Protein AF-A0A352NNW9-F1 (afdb_monomer)

Structure (mmCIF, N/CA/C/O backbone):
data_AF-A0A352NNW9-F1
#
_entry.id   AF-A0A352NNW9-F1
#
loop_
_atom_site.group_PDB
_atom_site.id
_atom_site.type_symbol
_atom_site.label_atom_id
_atom_site.label_alt_id
_atom_site.label_comp_id
_atom_site.label_asym_id
_atom_site.label_entity_id
_atom_site.label_seq_id
_atom_site.pdbx_PDB_ins_code
_atom_site.Cartn_x
_atom_site.Cartn_y
_atom_site.Cartn_z
_atom_site.occupancy
_atom_site.B_iso_or_equiv
_atom_site.auth_seq_id
_atom_site.auth_comp_id
_atom_site.auth_asym_id
_atom_site.auth_atom_id
_atom_site.pdbx_PDB_model_num
ATOM 1 N N . MET A 1 1 ? 31.247 -12.778 -92.601 1.00 39.19 1 MET A N 1
ATOM 2 C CA . MET A 1 1 ? 31.767 -11.458 -93.015 1.00 39.19 1 MET A CA 1
ATOM 3 C C . MET A 1 1 ? 30.585 -10.529 -93.262 1.00 39.19 1 MET A C 1
ATOM 5 O O . MET A 1 1 ? 30.098 -10.459 -94.379 1.00 39.19 1 MET A O 1
ATOM 9 N N . HIS A 1 2 ? 30.053 -9.902 -92.211 1.00 38.38 2 HIS A N 1
ATOM 10 C CA . HIS A 1 2 ? 28.999 -8.892 -92.347 1.00 38.38 2 HIS A CA 1
ATOM 11 C C . HIS A 1 2 ? 29.667 -7.518 -92.316 1.00 38.38 2 HIS A C 1
ATOM 13 O O . HIS A 1 2 ? 30.192 -7.088 -91.294 1.00 38.38 2 HIS A O 1
ATOM 19 N N . SER A 1 3 ? 29.726 -6.904 -93.494 1.00 46.28 3 SER A N 1
ATOM 20 C CA . SER A 1 3 ? 30.243 -5.563 -93.733 1.00 46.28 3 SER A CA 1
ATOM 21 C C . SER A 1 3 ? 29.281 -4.548 -93.119 1.00 46.28 3 SER A C 1
ATOM 23 O O . SER A 1 3 ? 28.140 -4.440 -93.563 1.00 46.28 3 SER A O 1
ATOM 25 N N . GLN A 1 4 ? 29.720 -3.820 -92.089 1.00 40.78 4 GLN A N 1
ATOM 26 C CA . GLN A 1 4 ? 29.024 -2.606 -91.678 1.00 40.78 4 GLN A CA 1
ATOM 27 C C . GLN A 1 4 ? 29.446 -1.460 -92.600 1.00 40.78 4 GLN A C 1
ATOM 29 O O . GLN A 1 4 ? 30.629 -1.142 -92.747 1.00 40.78 4 GLN A O 1
ATOM 34 N N . ALA A 1 5 ? 28.443 -0.900 -93.269 1.00 41.34 5 ALA A N 1
ATOM 35 C CA . ALA A 1 5 ? 28.553 0.206 -94.198 1.00 41.34 5 ALA A CA 1
ATOM 36 C C . ALA A 1 5 ? 29.082 1.467 -93.496 1.00 41.34 5 ALA A C 1
ATOM 38 O O . ALA A 1 5 ? 28.617 1.843 -92.423 1.00 41.34 5 ALA A O 1
ATOM 39 N N . ARG A 1 6 ? 30.044 2.144 -94.132 1.00 45.94 6 ARG A N 1
ATOM 40 C CA . ARG A 1 6 ? 30.532 3.464 -93.717 1.00 45.94 6 ARG A CA 1
ATOM 41 C C . ARG A 1 6 ? 29.447 4.517 -93.964 1.00 45.94 6 ARG A C 1
ATOM 43 O O . ARG A 1 6 ? 29.351 5.058 -95.062 1.00 45.94 6 ARG A O 1
ATOM 50 N N . THR A 1 7 ? 28.655 4.836 -92.949 1.00 54.09 7 THR A N 1
ATOM 51 C CA . THR A 1 7 ? 27.759 6.003 -92.925 1.00 54.09 7 THR A CA 1
ATOM 52 C C . THR A 1 7 ? 28.500 7.217 -92.373 1.00 54.09 7 THR A C 1
ATOM 54 O O . THR A 1 7 ? 28.362 7.568 -91.208 1.00 54.09 7 THR A O 1
ATOM 57 N N . GLY A 1 8 ? 29.330 7.850 -93.201 1.00 54.44 8 GLY A N 1
ATOM 58 C CA . GLY A 1 8 ? 29.992 9.103 -92.840 1.00 54.44 8 GLY A CA 1
ATOM 59 C C . GLY A 1 8 ? 30.208 9.988 -94.060 1.00 54.44 8 GLY A C 1
ATOM 60 O O . GLY A 1 8 ? 30.737 9.524 -95.072 1.00 54.44 8 GLY A O 1
ATOM 61 N N . ARG A 1 9 ? 29.808 11.265 -93.986 1.00 59.44 9 ARG A N 1
ATOM 62 C CA . ARG A 1 9 ? 30.177 12.265 -95.001 1.00 59.44 9 ARG A CA 1
ATOM 63 C C . ARG A 1 9 ? 31.647 12.632 -94.804 1.00 59.44 9 ARG A C 1
ATOM 65 O O . ARG A 1 9 ? 32.011 13.202 -93.780 1.00 59.44 9 ARG A O 1
ATOM 72 N N . ALA A 1 10 ? 32.483 12.299 -95.784 1.00 52.91 10 ALA A N 1
ATOM 73 C CA . ALA A 1 10 ? 33.904 12.620 -95.764 1.00 52.91 10 ALA A CA 1
ATOM 74 C C . ALA A 1 10 ? 34.180 13.988 -96.412 1.00 52.91 10 ALA A C 1
ATOM 76 O O . ALA A 1 10 ? 33.690 14.290 -97.503 1.00 52.91 10 ALA A O 1
ATOM 77 N N . ASN A 1 11 ? 34.998 14.807 -95.752 1.00 57.03 11 ASN A N 1
ATOM 78 C CA . ASN A 1 11 ? 35.606 16.010 -96.334 1.00 57.03 11 ASN A CA 1
ATOM 79 C C . ASN A 1 11 ? 36.656 15.603 -97.397 1.00 57.03 11 ASN A C 1
ATOM 81 O O . ASN A 1 11 ? 37.204 14.506 -97.345 1.00 57.03 11 ASN A O 1
ATOM 85 N N . LYS A 1 12 ? 37.000 16.505 -98.328 1.00 55.78 12 LYS A N 1
ATOM 86 C CA . LYS A 1 12 ? 38.133 16.406 -99.275 1.00 55.78 12 LYS A CA 1
ATOM 87 C C . LYS A 1 12 ? 39.494 16.029 -98.642 1.00 55.78 12 LYS A C 1
ATOM 89 O O . LYS A 1 12 ? 40.411 15.700 -99.384 1.00 55.78 12 LYS A O 1
ATOM 94 N N . ARG A 1 13 ? 39.635 16.056 -97.307 1.00 59.00 13 ARG A N 1
ATOM 95 C CA . ARG A 1 13 ? 40.798 15.550 -96.541 1.00 59.00 13 ARG A CA 1
ATOM 96 C C . ARG A 1 13 ? 40.636 14.135 -95.951 1.00 59.00 13 ARG A C 1
ATOM 98 O O . ARG A 1 13 ? 41.536 13.666 -95.270 1.00 59.00 13 ARG A O 1
ATOM 105 N N . GLY A 1 14 ? 39.518 13.450 -96.198 1.00 60.03 14 GLY A N 1
ATOM 106 C CA . GLY A 1 14 ? 39.251 12.094 -95.697 1.00 60.03 14 GLY A CA 1
ATOM 107 C C . GLY A 1 14 ? 38.758 12.013 -94.246 1.00 60.03 14 GLY A C 1
ATOM 108 O O . GLY A 1 14 ? 38.571 10.916 -93.730 1.00 60.03 14 GLY A O 1
ATOM 109 N N . GLU A 1 15 ? 38.520 13.150 -93.592 1.00 62.25 15 GLU A N 1
ATOM 110 C CA . GLU A 1 15 ? 37.994 13.220 -92.225 1.00 62.25 15 GLU A CA 1
ATOM 111 C C . GLU A 1 15 ? 36.495 12.883 -92.203 1.00 62.25 15 GLU A C 1
ATOM 113 O O . GLU A 1 15 ? 35.708 13.466 -92.958 1.00 62.25 15 GLU A O 1
ATOM 118 N N . ILE A 1 16 ? 36.114 11.929 -91.347 1.00 69.06 16 ILE A N 1
ATOM 119 C CA . ILE A 1 16 ? 34.725 11.527 -91.105 1.00 69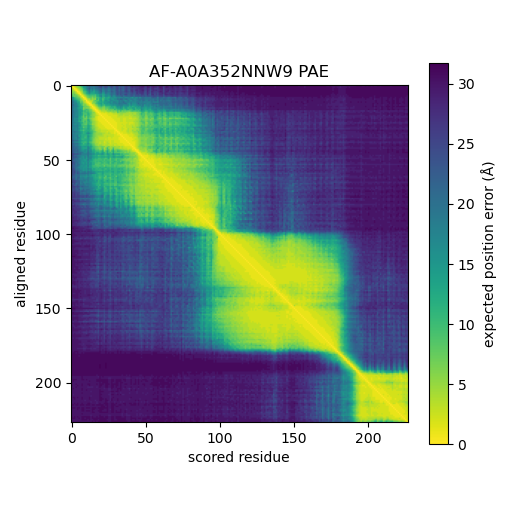.06 16 ILE A CA 1
ATOM 120 C C . ILE A 1 16 ? 34.150 12.444 -90.025 1.00 69.06 16 ILE A C 1
ATOM 122 O O . ILE A 1 16 ? 34.636 12.444 -88.896 1.00 69.06 16 ILE A O 1
ATOM 126 N N . PHE A 1 17 ? 33.098 13.190 -90.359 1.00 69.00 17 PHE A N 1
ATOM 127 C CA . PHE A 1 17 ? 32.354 14.003 -89.398 1.00 69.00 17 PHE A CA 1
ATOM 128 C C . PHE A 1 17 ? 30.993 13.354 -89.132 1.00 69.00 17 PHE A C 1
ATOM 130 O O . PHE A 1 17 ? 30.245 13.093 -90.073 1.00 69.00 17 PHE A O 1
ATOM 137 N N . MET A 1 18 ? 30.683 13.102 -87.859 1.00 79.31 18 MET A N 1
ATOM 138 C CA . MET A 1 18 ? 29.328 12.789 -87.393 1.00 79.31 18 MET A CA 1
ATOM 139 C C . MET A 1 18 ? 28.772 13.992 -86.641 1.00 79.31 18 MET A C 1
ATOM 141 O O . MET A 1 18 ? 29.482 14.643 -85.871 1.00 79.31 18 MET A O 1
ATOM 145 N N . THR A 1 19 ? 27.497 14.286 -86.860 1.00 89.56 19 THR A N 1
ATOM 146 C CA . THR A 1 19 ? 26.763 15.273 -86.067 1.00 89.56 19 THR A CA 1
ATOM 147 C C . THR A 1 19 ? 26.432 14.713 -84.680 1.00 89.56 19 THR A C 1
ATOM 149 O O . THR A 1 19 ? 26.394 13.500 -84.473 1.00 89.56 19 THR A O 1
ATOM 152 N N . LEU A 1 20 ? 26.157 15.596 -83.713 1.00 84.62 20 LEU A N 1
ATOM 153 C CA . LEU A 1 20 ? 25.712 15.188 -82.372 1.00 84.62 20 LEU A CA 1
ATOM 154 C C . LEU A 1 20 ? 24.443 14.321 -82.436 1.00 84.62 20 LEU A C 1
ATOM 156 O O . LEU A 1 20 ? 24.281 13.403 -81.639 1.00 84.62 20 LEU A O 1
ATOM 160 N N . GLU A 1 21 ? 23.555 14.611 -83.386 1.00 88.56 21 GLU A N 1
ATOM 161 C CA . GLU A 1 21 ? 22.301 13.879 -83.556 1.00 88.56 21 GLU A CA 1
ATOM 162 C C . GLU A 1 21 ? 22.536 12.463 -84.096 1.00 88.56 21 GLU A C 1
ATOM 164 O O . GLU A 1 21 ? 21.991 11.499 -83.565 1.00 88.56 21 GLU A O 1
ATOM 169 N N . GLU A 1 22 ? 23.433 12.309 -85.073 1.00 86.81 22 GLU A N 1
ATOM 170 C CA . GLU A 1 22 ? 23.852 10.992 -85.572 1.00 86.81 22 GLU A CA 1
ATOM 171 C C . GLU A 1 22 ? 24.577 10.179 -84.487 1.00 86.81 22 GLU A C 1
ATOM 173 O O . GLU A 1 22 ? 24.373 8.969 -84.376 1.00 86.81 22 GLU A O 1
ATOM 178 N N . LEU A 1 23 ? 25.372 10.836 -83.633 1.00 86.06 23 LEU A N 1
ATOM 179 C CA . LEU A 1 23 ? 26.027 10.189 -82.495 1.00 86.06 23 LEU A CA 1
ATOM 180 C C . LEU A 1 23 ? 25.010 9.679 -81.461 1.00 86.06 23 LEU A C 1
ATOM 182 O O . LEU A 1 23 ? 25.151 8.558 -80.970 1.00 86.06 23 LEU A O 1
ATOM 186 N N . LYS A 1 24 ? 23.971 10.465 -81.147 1.00 88.25 24 LYS A N 1
ATOM 187 C CA . LYS A 1 24 ? 22.883 10.032 -80.253 1.00 88.25 24 LYS A CA 1
ATOM 188 C C . LYS A 1 24 ? 22.147 8.820 -80.817 1.00 88.25 24 LYS A C 1
ATOM 190 O O . LYS A 1 24 ? 21.994 7.829 -80.109 1.00 88.25 24 LYS A O 1
ATOM 195 N N . GLN A 1 25 ? 21.772 8.866 -82.096 1.00 90.31 25 GLN A N 1
ATOM 196 C CA . GLN A 1 25 ? 21.093 7.753 -82.767 1.00 90.31 25 GLN A CA 1
ATOM 197 C C . GLN A 1 25 ? 21.949 6.482 -82.772 1.00 90.31 25 GLN A C 1
ATOM 199 O O . GLN A 1 25 ? 21.433 5.391 -82.536 1.00 90.31 25 GLN A O 1
ATOM 204 N N . PHE A 1 26 ? 23.264 6.608 -82.978 1.00 89.38 26 PHE A N 1
ATOM 205 C CA . PHE A 1 26 ? 24.183 5.476 -82.888 1.00 89.38 26 PHE A CA 1
ATOM 206 C C . PHE A 1 26 ? 24.208 4.864 -81.480 1.00 89.38 26 PHE A C 1
ATOM 208 O O . PHE A 1 26 ? 24.143 3.641 -81.352 1.00 89.38 26 PHE A O 1
ATOM 215 N N . ILE A 1 27 ? 24.273 5.687 -80.428 1.00 88.25 27 ILE A N 1
ATOM 216 C CA . ILE A 1 27 ? 24.275 5.208 -79.037 1.00 88.25 27 ILE A CA 1
ATOM 217 C C . ILE A 1 27 ? 22.946 4.522 -78.694 1.00 88.25 27 ILE A C 1
ATOM 219 O O . ILE A 1 27 ? 22.957 3.440 -78.111 1.00 88.25 27 ILE A O 1
ATOM 223 N N . GLU A 1 28 ? 21.807 5.094 -79.090 1.00 88.50 28 GLU A N 1
ATOM 224 C CA . GLU A 1 28 ? 20.486 4.502 -78.844 1.00 88.50 28 GLU A CA 1
ATOM 225 C C . GLU A 1 28 ? 20.287 3.178 -79.594 1.00 88.50 28 GLU A C 1
ATOM 227 O O . GLU A 1 28 ? 19.798 2.206 -79.010 1.00 88.50 28 GLU A O 1
ATOM 232 N N . ALA A 1 29 ? 20.717 3.105 -80.858 1.00 91.00 29 ALA A N 1
ATOM 233 C CA . ALA A 1 29 ? 20.649 1.889 -81.668 1.00 91.00 29 ALA A CA 1
ATOM 234 C C . ALA A 1 29 ? 21.575 0.773 -81.153 1.00 91.00 29 ALA A C 1
ATOM 236 O O . ALA A 1 29 ? 21.307 -0.405 -81.382 1.00 91.00 29 ALA A O 1
ATOM 237 N N . ASN A 1 30 ? 22.647 1.131 -80.437 1.00 89.81 30 ASN A N 1
ATOM 238 C CA . ASN A 1 30 ? 23.639 0.201 -79.892 1.00 89.81 30 ASN A CA 1
ATOM 239 C C . ASN A 1 30 ? 23.616 0.128 -78.356 1.00 89.81 30 ASN A C 1
ATOM 241 O O . ASN A 1 30 ? 24.600 -0.294 -77.747 1.00 89.81 30 ASN A O 1
ATOM 245 N N . LYS A 1 31 ? 22.500 0.498 -77.716 1.00 84.69 31 LYS A N 1
ATOM 246 C CA . LYS A 1 31 ? 22.359 0.529 -76.249 1.00 84.69 31 LYS A CA 1
ATOM 247 C C . LYS A 1 31 ? 22.673 -0.804 -75.557 1.00 84.69 31 LYS A C 1
ATOM 249 O O . LYS A 1 31 ? 23.109 -0.808 -74.409 1.00 84.69 31 LYS A O 1
ATOM 254 N N . ASP A 1 32 ? 22.494 -1.919 -76.263 1.00 87.06 32 ASP A N 1
ATOM 255 C CA . ASP A 1 32 ? 22.728 -3.278 -75.761 1.00 87.06 32 ASP A CA 1
ATOM 256 C C . ASP A 1 32 ? 24.105 -3.847 -76.175 1.00 87.06 32 ASP A C 1
ATOM 258 O O . ASP A 1 32 ? 24.465 -4.960 -75.790 1.00 87.06 32 ASP A O 1
ATOM 262 N N . ASN A 1 33 ? 24.905 -3.096 -76.945 1.00 91.62 33 ASN A N 1
ATOM 263 C CA . ASN A 1 33 ? 26.247 -3.509 -77.358 1.00 91.62 33 ASN A CA 1
ATOM 264 C C . ASN A 1 33 ? 27.236 -3.364 -76.187 1.00 91.62 33 ASN A C 1
ATOM 266 O O . ASN A 1 33 ? 27.442 -2.274 -75.651 1.00 91.62 33 ASN A O 1
ATOM 270 N N . GLN A 1 34 ? 27.887 -4.469 -75.816 1.00 84.06 34 GLN A N 1
ATOM 271 C CA . GLN A 1 34 ? 28.806 -4.532 -74.677 1.00 84.06 34 GLN A CA 1
ATOM 272 C C . GLN A 1 34 ? 30.024 -3.604 -74.808 1.00 84.06 34 GLN A C 1
ATOM 274 O O . GLN A 1 34 ? 30.461 -3.044 -73.801 1.00 84.06 34 GLN A O 1
ATOM 279 N N . GLU A 1 35 ? 30.563 -3.405 -76.013 1.00 84.62 35 GLU A N 1
ATOM 280 C CA . GLU A 1 35 ? 31.709 -2.511 -76.240 1.00 84.62 35 GLU A CA 1
ATOM 281 C C . GLU A 1 35 ? 31.312 -1.048 -76.026 1.00 84.62 35 GLU A C 1
ATOM 283 O O . GLU A 1 35 ? 32.001 -0.306 -75.324 1.00 84.62 35 GLU A O 1
ATOM 288 N N . VAL A 1 36 ? 30.144 -0.658 -76.547 1.00 84.62 36 VAL A N 1
ATOM 289 C CA . VAL A 1 36 ? 29.577 0.686 -76.369 1.00 84.62 36 VAL A CA 1
ATOM 290 C C . VAL A 1 36 ? 29.263 0.942 -74.895 1.00 84.62 36 VAL A C 1
ATOM 292 O O . VAL A 1 36 ? 29.656 1.974 -74.353 1.00 84.62 36 VAL A O 1
ATOM 295 N N . GLN A 1 37 ? 28.637 -0.014 -74.203 1.00 81.81 37 GLN A N 1
ATOM 296 C CA . GLN A 1 37 ? 28.375 0.095 -72.765 1.00 81.81 37 GLN A CA 1
ATOM 297 C C . GLN A 1 37 ? 29.663 0.211 -71.940 1.00 81.81 37 GLN A C 1
ATOM 299 O O . GLN A 1 37 ? 29.714 0.992 -70.991 1.00 81.81 37 GLN A O 1
ATOM 304 N N . THR A 1 38 ? 30.697 -0.562 -72.277 1.00 83.56 38 THR A N 1
ATOM 305 C CA . THR A 1 38 ? 31.989 -0.539 -71.571 1.00 83.56 38 THR A CA 1
ATOM 306 C C . THR A 1 38 ? 32.691 0.800 -71.771 1.00 83.56 38 THR A C 1
ATOM 308 O O . THR A 1 38 ? 33.164 1.389 -70.800 1.00 83.56 38 THR A O 1
ATOM 311 N N . TYR A 1 39 ? 32.690 1.327 -72.997 1.00 83.38 39 TYR A N 1
ATOM 312 C CA . TYR A 1 39 ? 33.246 2.643 -73.295 1.00 83.38 39 TYR A CA 1
ATOM 313 C C . TYR A 1 39 ? 32.503 3.763 -72.551 1.00 83.38 39 TYR A C 1
ATOM 315 O O . TYR A 1 39 ? 33.137 4.582 -71.889 1.00 83.38 39 TYR A O 1
ATOM 323 N N . LEU A 1 40 ? 31.164 3.761 -72.565 1.00 81.00 40 LEU A N 1
ATOM 324 C CA . LEU A 1 40 ? 30.353 4.764 -71.859 1.00 81.00 40 LEU A CA 1
ATOM 325 C C . LEU A 1 40 ? 30.549 4.714 -70.337 1.00 81.00 40 LEU A C 1
ATOM 327 O O . LEU A 1 40 ? 30.655 5.761 -69.700 1.00 81.00 40 LEU A O 1
ATOM 331 N N . LYS A 1 41 ? 30.669 3.515 -69.754 1.00 77.62 41 LYS A N 1
ATOM 332 C CA . LYS A 1 41 ? 31.041 3.339 -68.339 1.00 77.62 41 LYS A CA 1
ATOM 333 C C . LYS A 1 41 ? 32.450 3.861 -68.042 1.00 77.62 41 LYS A C 1
ATOM 335 O O . LYS A 1 41 ? 32.685 4.367 -66.952 1.00 77.62 41 LYS A O 1
ATOM 340 N N . GLY A 1 42 ? 33.377 3.756 -68.996 1.00 76.25 42 GLY A N 1
ATOM 341 C CA . GLY A 1 42 ? 34.722 4.326 -68.890 1.00 76.25 42 GLY A CA 1
ATOM 342 C C . GLY A 1 42 ? 34.747 5.859 -68.941 1.00 76.25 42 GLY A C 1
ATOM 343 O O . GLY A 1 42 ? 35.599 6.465 -68.298 1.00 76.25 42 GLY A O 1
ATOM 344 N N . LEU A 1 43 ? 33.806 6.486 -69.658 1.00 77.81 43 LEU A N 1
ATOM 345 C CA . LEU A 1 43 ? 33.655 7.948 -69.719 1.00 77.81 43 LEU A CA 1
ATOM 346 C C . LEU A 1 43 ? 33.023 8.540 -68.449 1.00 77.81 43 LEU A C 1
ATOM 348 O O . LEU A 1 43 ? 33.344 9.667 -68.077 1.00 77.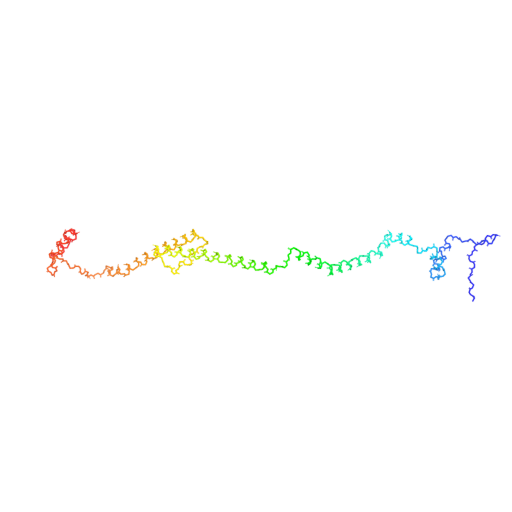81 43 LEU A O 1
ATOM 352 N N . TYR A 1 44 ? 32.156 7.776 -67.782 1.00 69.44 44 TYR A N 1
ATOM 353 C CA . TYR A 1 44 ? 31.538 8.125 -66.500 1.00 69.44 44 TYR A CA 1
ATOM 354 C C . TYR A 1 44 ? 31.886 7.069 -65.444 1.00 69.44 44 TYR A C 1
ATOM 356 O O . TYR A 1 44 ? 31.027 6.260 -65.075 1.00 69.44 44 TYR A O 1
ATOM 364 N N . PRO A 1 45 ? 33.146 7.031 -64.970 1.00 69.81 45 PRO A N 1
ATOM 365 C CA . PRO A 1 45 ? 33.545 6.070 -63.955 1.00 69.81 45 PRO A CA 1
ATOM 366 C C . PRO A 1 45 ? 32.684 6.245 -62.699 1.00 69.81 45 PRO A C 1
ATOM 368 O O . PRO A 1 45 ? 32.381 7.370 -62.298 1.00 69.81 45 PRO A O 1
ATOM 371 N N . LEU A 1 46 ? 32.305 5.134 -62.055 1.00 72.81 46 LEU A N 1
ATOM 372 C CA . LEU A 1 46 ? 31.706 5.166 -60.717 1.00 72.81 46 LEU A CA 1
ATOM 373 C C . LEU A 1 46 ? 32.777 5.612 -59.718 1.00 72.81 46 LEU A C 1
ATOM 375 O O . LEU A 1 46 ? 33.416 4.794 -59.057 1.00 72.81 46 LEU A O 1
ATOM 379 N N . THR A 1 47 ? 33.002 6.918 -59.642 1.00 82.69 47 THR A N 1
ATOM 380 C CA . THR A 1 47 ? 33.858 7.509 -58.623 1.00 82.69 47 THR A CA 1
ATOM 381 C C . THR A 1 47 ? 33.051 7.741 -57.348 1.00 82.69 47 THR A C 1
ATOM 383 O O . THR A 1 47 ? 31.834 7.960 -57.414 1.00 82.69 47 THR A O 1
ATOM 386 N N . PRO A 1 48 ? 33.698 7.717 -56.172 1.00 79.75 48 PRO A N 1
ATOM 387 C CA . PRO A 1 48 ? 33.055 8.090 -54.917 1.00 79.75 48 PRO A CA 1
ATOM 388 C C . PRO A 1 48 ? 32.343 9.447 -54.998 1.00 79.75 48 PRO A C 1
ATOM 390 O O . PRO A 1 48 ? 31.237 9.589 -54.480 1.00 79.75 48 PRO A O 1
ATOM 393 N N . GLU A 1 49 ? 32.921 10.421 -55.704 1.00 82.00 49 GLU A N 1
ATOM 394 C CA . GLU A 1 49 ? 32.364 11.765 -55.876 1.00 82.00 49 GLU A CA 1
ATOM 395 C C . GLU A 1 49 ? 31.084 11.744 -56.719 1.00 82.00 49 GLU A C 1
ATOM 397 O O . GLU A 1 49 ? 30.085 12.348 -56.331 1.00 82.00 49 GLU A O 1
ATOM 402 N N . GLY A 1 50 ? 31.078 11.010 -57.838 1.00 81.94 50 GLY A N 1
ATOM 403 C CA . GLY A 1 50 ? 29.909 10.889 -58.712 1.00 81.94 50 GLY A CA 1
ATOM 404 C C . GLY A 1 50 ? 28.758 10.131 -58.050 1.00 81.94 50 GLY A C 1
ATOM 405 O O . GLY A 1 50 ? 27.602 10.546 -58.137 1.00 81.94 50 GLY A O 1
ATOM 406 N N . VAL A 1 51 ? 29.073 9.059 -57.318 1.00 84.06 51 VAL A N 1
ATOM 407 C CA . VAL A 1 51 ? 28.084 8.306 -56.533 1.00 84.06 51 VAL A CA 1
ATOM 408 C C . VAL A 1 51 ? 27.525 9.171 -55.404 1.00 84.06 51 VAL A C 1
ATOM 410 O O . VAL A 1 51 ? 26.314 9.202 -55.210 1.00 84.06 51 VAL A O 1
ATOM 413 N N . THR A 1 52 ? 28.369 9.924 -54.697 1.00 83.69 52 THR A N 1
ATOM 414 C CA . THR A 1 52 ? 27.928 10.832 -53.623 1.00 83.69 52 THR A CA 1
ATOM 415 C C . THR A 1 52 ? 27.033 11.949 -54.162 1.00 83.69 52 THR A C 1
ATOM 417 O O . THR A 1 52 ? 25.986 12.242 -53.578 1.00 83.69 52 THR A O 1
ATOM 420 N N . ALA A 1 53 ? 27.394 12.536 -55.306 1.00 85.69 53 ALA A N 1
ATOM 421 C CA . ALA A 1 53 ? 26.579 13.545 -55.974 1.00 85.69 53 ALA A CA 1
ATOM 422 C C . ALA A 1 53 ? 25.207 12.978 -56.376 1.00 85.69 53 ALA A C 1
ATOM 424 O O . ALA A 1 53 ? 24.186 13.601 -56.090 1.00 85.69 53 ALA A O 1
ATOM 425 N N . PHE A 1 54 ? 25.162 11.767 -56.947 1.00 86.56 54 PHE A N 1
ATOM 426 C CA . PHE A 1 54 ? 23.907 11.087 -57.277 1.00 86.56 54 PHE A CA 1
ATOM 427 C C . PHE A 1 54 ? 23.067 10.771 -56.034 1.00 86.56 54 PHE A C 1
ATOM 429 O O . PHE A 1 54 ? 21.879 11.078 -56.010 1.00 86.56 54 PHE A O 1
ATOM 436 N N . LEU A 1 55 ? 23.661 10.220 -54.973 1.00 88.00 55 LEU A N 1
ATOM 437 C CA . LEU A 1 55 ? 22.954 9.920 -53.722 1.00 88.00 55 LEU A CA 1
ATOM 438 C C . LEU A 1 55 ? 22.388 11.172 -53.032 1.00 88.00 55 LEU A C 1
ATOM 440 O O . LEU A 1 55 ? 21.468 11.055 -52.227 1.00 88.00 55 LEU A O 1
ATOM 444 N N . SER A 1 56 ? 22.892 12.361 -53.371 1.00 86.75 56 SER A N 1
ATOM 445 C CA . SER A 1 56 ? 22.377 13.642 -52.873 1.00 86.75 56 SER A CA 1
ATOM 446 C C . SER A 1 56 ? 21.168 14.172 -53.662 1.00 86.75 56 SER A C 1
ATOM 448 O O . SER A 1 56 ? 20.493 15.090 -53.190 1.00 86.75 56 SER A O 1
ATOM 450 N N . THR A 1 57 ? 20.868 13.599 -54.834 1.00 91.62 57 THR A N 1
ATOM 451 C CA . THR A 1 57 ? 19.664 13.915 -55.627 1.00 91.62 57 THR A CA 1
ATOM 452 C C . THR A 1 57 ? 18.406 13.280 -55.031 1.00 91.62 57 THR A C 1
ATOM 454 O O . THR A 1 57 ? 18.490 12.371 -54.203 1.00 91.62 57 THR A O 1
ATOM 457 N N . GLU A 1 58 ? 17.225 13.727 -55.457 1.00 90.12 58 GLU A N 1
ATOM 458 C CA . GLU A 1 58 ? 15.950 13.171 -54.983 1.00 90.12 58 GLU A CA 1
ATOM 459 C C . GLU A 1 58 ? 15.777 11.698 -55.382 1.00 90.12 58 GLU A C 1
ATOM 461 O O . GLU A 1 58 ? 15.330 10.879 -54.577 1.00 90.12 58 GLU A O 1
ATOM 466 N N . GLU A 1 59 ? 16.206 11.319 -56.585 1.00 88.00 59 GLU A N 1
ATOM 467 C CA . GLU A 1 59 ? 16.173 9.941 -57.075 1.00 88.00 59 GLU A CA 1
ATOM 468 C C . GLU A 1 59 ? 17.124 9.036 -56.278 1.00 88.00 59 GLU A C 1
ATOM 470 O O . GLU A 1 59 ? 16.757 7.917 -55.904 1.00 88.00 59 GLU A O 1
ATOM 475 N N . GLY A 1 60 ? 18.328 9.532 -55.974 1.00 89.31 60 GLY A N 1
ATOM 476 C CA . GLY A 1 60 ? 19.319 8.825 -55.164 1.00 89.31 60 GLY A CA 1
ATOM 477 C C . GLY A 1 60 ? 18.858 8.614 -53.722 1.00 89.31 60 GLY A C 1
ATOM 478 O O . GLY A 1 60 ? 18.923 7.492 -53.209 1.00 89.31 60 GLY A O 1
ATOM 479 N N . LYS A 1 61 ? 18.304 9.657 -53.090 1.00 90.19 61 LYS A N 1
ATOM 480 C CA . LYS A 1 61 ? 17.689 9.555 -51.759 1.00 90.19 61 LYS A CA 1
ATOM 481 C C . LYS A 1 61 ? 16.524 8.578 -51.763 1.00 90.19 61 LYS A C 1
ATOM 483 O O . LYS A 1 61 ? 16.483 7.700 -50.913 1.00 90.19 61 LYS A O 1
ATOM 488 N N . LYS A 1 62 ? 15.611 8.654 -52.736 1.00 93.38 62 LYS A N 1
ATOM 489 C CA . LYS A 1 62 ? 14.449 7.753 -52.824 1.00 93.38 62 LYS A CA 1
ATOM 490 C C . LYS A 1 62 ? 14.850 6.278 -52.913 1.00 93.38 62 LYS A C 1
ATOM 492 O O . LYS A 1 62 ? 14.142 5.422 -52.387 1.00 93.38 62 LYS A O 1
ATOM 497 N N . LEU A 1 63 ? 15.981 5.975 -53.552 1.00 90.88 63 LEU A N 1
ATOM 498 C CA . LEU A 1 63 ? 16.520 4.617 -53.624 1.00 90.88 63 LEU A CA 1
ATOM 499 C C . LEU A 1 63 ? 17.133 4.153 -52.294 1.00 90.88 63 LEU A C 1
ATOM 501 O O . LEU A 1 63 ? 16.984 2.989 -51.914 1.00 90.88 63 LEU A O 1
ATOM 505 N N . LEU A 1 64 ? 17.858 5.040 -51.609 1.00 90.19 64 LEU A N 1
ATOM 506 C CA . LEU A 1 64 ? 1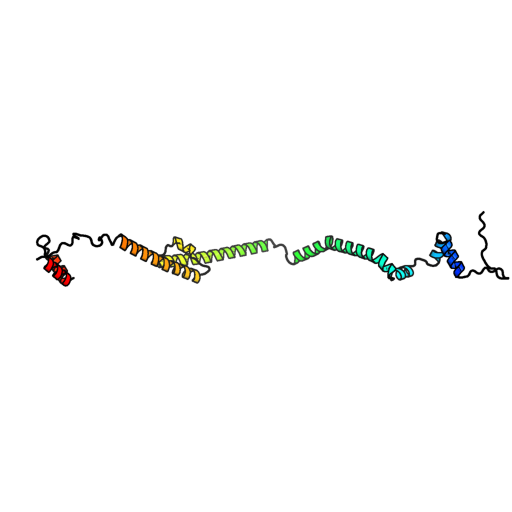8.637 4.689 -50.423 1.00 90.19 64 LEU A CA 1
ATOM 507 C C . LEU A 1 64 ? 17.825 4.774 -49.121 1.00 90.19 64 LEU A C 1
ATOM 509 O O . LEU A 1 64 ? 18.015 3.941 -48.234 1.00 90.19 64 LEU A O 1
ATOM 513 N N . GLN A 1 65 ? 16.900 5.729 -49.026 1.00 90.69 65 GLN A N 1
ATOM 514 C CA . GLN A 1 65 ? 16.125 6.036 -47.824 1.00 90.69 65 GLN A CA 1
ATOM 515 C C . GLN A 1 65 ? 15.405 4.806 -47.248 1.00 90.69 65 GLN A C 1
ATOM 517 O O . GLN A 1 65 ? 15.617 4.524 -46.072 1.00 90.69 65 GLN A O 1
ATOM 522 N N . PRO A 1 66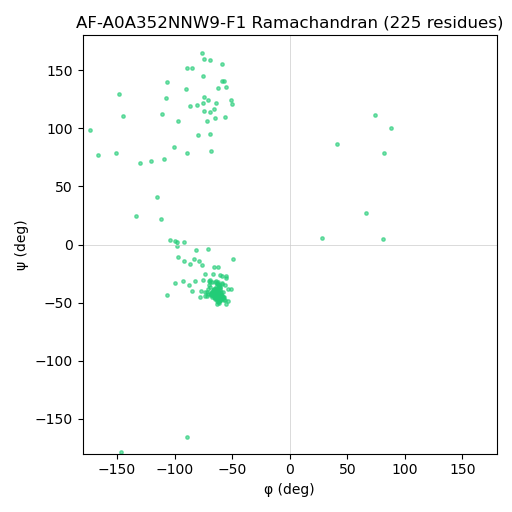 ? 14.677 3.980 -48.034 1.00 94.38 66 PRO A N 1
ATOM 523 C CA . PRO A 1 66 ? 13.977 2.821 -47.476 1.00 94.38 66 PRO A CA 1
ATOM 524 C C . PRO A 1 66 ? 14.923 1.789 -46.853 1.00 94.38 66 PRO A C 1
ATOM 526 O O . PRO A 1 66 ? 14.577 1.126 -45.879 1.00 94.38 66 PRO A O 1
ATOM 529 N N . ARG A 1 67 ? 16.138 1.648 -47.403 1.00 92.62 67 ARG A N 1
ATOM 530 C CA . ARG A 1 67 ? 17.152 0.733 -46.864 1.00 92.62 67 ARG A CA 1
ATOM 531 C C . ARG A 1 67 ? 17.745 1.277 -45.573 1.00 92.62 67 ARG A C 1
ATOM 533 O O . ARG A 1 67 ? 17.899 0.517 -44.621 1.00 92.62 67 ARG A O 1
ATOM 540 N N . LEU A 1 68 ? 18.066 2.572 -45.536 1.00 93.31 68 LEU A N 1
ATOM 541 C CA . LEU A 1 68 ? 18.556 3.228 -44.323 1.00 93.31 68 LEU A CA 1
ATOM 542 C C . LEU A 1 68 ? 17.527 3.131 -43.201 1.00 93.31 68 LEU A C 1
ATOM 544 O O . LEU A 1 68 ? 17.886 2.711 -42.104 1.00 93.31 68 LEU A O 1
ATOM 548 N N . ASP A 1 69 ? 16.260 3.415 -43.499 1.00 94.19 69 ASP A N 1
ATOM 549 C CA . ASP A 1 69 ? 15.167 3.316 -42.536 1.00 94.19 69 ASP A CA 1
ATOM 550 C C . ASP A 1 69 ? 15.019 1.877 -42.035 1.00 94.19 69 ASP A C 1
ATOM 552 O O . ASP A 1 69 ? 15.003 1.646 -40.831 1.00 94.19 69 ASP A O 1
ATOM 556 N N . GLN A 1 70 ? 15.021 0.879 -42.925 1.00 94.69 70 GLN A N 1
ATOM 557 C CA . GLN A 1 70 ? 14.938 -0.528 -42.524 1.00 94.69 70 GLN A CA 1
ATOM 558 C C . GLN A 1 70 ? 16.104 -0.948 -41.613 1.00 94.69 70 GLN A C 1
ATOM 560 O O . GLN A 1 70 ? 15.894 -1.635 -40.607 1.00 94.69 70 GLN A O 1
ATOM 565 N N . HIS A 1 71 ? 17.336 -0.557 -41.949 1.00 93.62 71 HIS A N 1
ATOM 566 C CA . HIS A 1 71 ? 18.512 -0.855 -41.132 1.00 93.62 71 HIS A CA 1
ATOM 567 C C . HIS A 1 71 ? 18.469 -0.129 -39.786 1.00 93.62 71 HIS A C 1
ATOM 569 O O . HIS A 1 71 ? 18.773 -0.744 -38.761 1.00 93.62 71 HIS A O 1
ATOM 575 N N . PHE A 1 72 ? 18.053 1.137 -39.777 1.00 95.81 72 PHE A N 1
ATOM 576 C CA . PHE A 1 72 ? 17.892 1.926 -38.564 1.00 95.81 72 PHE A CA 1
ATOM 577 C C . PHE A 1 72 ? 16.815 1.331 -37.658 1.00 95.81 72 PHE A C 1
ATOM 579 O O . PHE A 1 72 ? 17.097 1.048 -36.497 1.00 95.81 72 PHE A O 1
ATOM 586 N N . THR A 1 73 ? 15.621 1.048 -38.185 1.00 95.00 73 THR A N 1
ATOM 587 C CA . THR A 1 73 ? 14.529 0.414 -37.438 1.00 95.00 73 THR A CA 1
ATOM 588 C C . THR A 1 73 ? 14.975 -0.922 -36.862 1.00 95.00 73 THR A C 1
ATOM 590 O O . THR A 1 73 ? 14.806 -1.152 -35.671 1.00 95.00 73 THR A O 1
ATOM 593 N N . LYS A 1 74 ? 15.621 -1.788 -37.652 1.00 96.19 74 LYS A N 1
ATOM 594 C CA . LYS A 1 74 ? 16.116 -3.077 -37.150 1.00 96.19 74 LYS A CA 1
ATOM 595 C C . LYS A 1 74 ? 17.162 -2.909 -36.044 1.00 96.19 74 LYS A C 1
ATOM 597 O O . LYS A 1 74 ? 17.138 -3.655 -35.065 1.00 96.19 74 LYS A O 1
ATOM 602 N N . GLY A 1 75 ? 18.083 -1.957 -36.197 1.00 95.69 75 GLY A N 1
ATOM 603 C CA . GLY A 1 75 ? 19.093 -1.647 -35.185 1.00 95.69 75 GLY A CA 1
ATOM 604 C C . GLY A 1 75 ? 18.468 -1.122 -33.895 1.00 95.69 75 GLY A C 1
ATOM 605 O O . GLY A 1 75 ? 18.824 -1.575 -32.810 1.00 95.69 75 GLY A O 1
ATOM 606 N N . LEU A 1 76 ? 17.488 -0.232 -34.021 1.00 95.69 76 LEU A N 1
ATOM 607 C CA . LEU A 1 76 ? 16.748 0.349 -32.910 1.00 95.69 76 LEU A CA 1
ATOM 608 C C . LEU A 1 76 ? 15.913 -0.701 -32.169 1.00 95.69 76 LEU A C 1
ATOM 610 O O . LEU A 1 76 ? 15.970 -0.748 -30.945 1.00 95.69 76 LEU A O 1
ATOM 614 N N . GLU A 1 77 ? 15.213 -1.584 -32.880 1.00 94.88 77 GLU A N 1
ATOM 615 C CA . GLU A 1 77 ? 14.489 -2.702 -32.262 1.00 94.88 77 GLU A CA 1
ATOM 616 C C . GLU A 1 77 ? 15.454 -3.681 -31.580 1.00 94.88 77 GLU A C 1
ATOM 618 O O . GLU A 1 77 ? 15.260 -4.023 -30.419 1.00 94.88 77 GLU A O 1
ATOM 623 N N . THR A 1 78 ? 16.578 -4.030 -32.217 1.00 96.12 78 THR A N 1
ATOM 624 C CA . THR A 1 78 ? 17.598 -4.892 -31.588 1.00 96.12 78 THR A CA 1
ATOM 625 C C . THR A 1 78 ? 18.160 -4.267 -30.307 1.00 96.12 78 THR A C 1
ATOM 627 O O . THR A 1 78 ? 18.382 -4.966 -29.318 1.00 96.12 78 THR A O 1
ATOM 630 N N . TRP A 1 79 ? 18.403 -2.955 -30.308 1.00 95.81 79 TRP A N 1
ATOM 631 C CA . TRP A 1 79 ? 18.871 -2.229 -29.129 1.00 95.81 79 TRP A CA 1
ATOM 632 C C . TRP A 1 79 ? 17.804 -2.185 -28.026 1.00 95.81 79 TRP A C 1
ATOM 634 O O . TRP A 1 79 ? 18.115 -2.448 -26.863 1.00 95.81 79 TRP A O 1
ATOM 644 N N . LYS A 1 80 ? 16.539 -1.925 -28.380 1.00 92.12 80 LYS A N 1
ATOM 645 C CA . LYS A 1 80 ? 15.408 -1.978 -27.442 1.00 92.12 80 LYS A CA 1
ATOM 646 C C . LYS A 1 80 ? 15.209 -3.368 -26.846 1.00 92.12 80 LYS A C 1
ATOM 648 O O . LYS A 1 80 ? 14.852 -3.468 -25.684 1.00 92.12 80 LYS A O 1
ATOM 653 N N . GLU A 1 81 ? 15.424 -4.431 -27.610 1.00 90.12 81 GLU A N 1
ATOM 654 C CA . GLU A 1 81 ? 15.250 -5.801 -27.121 1.00 90.12 81 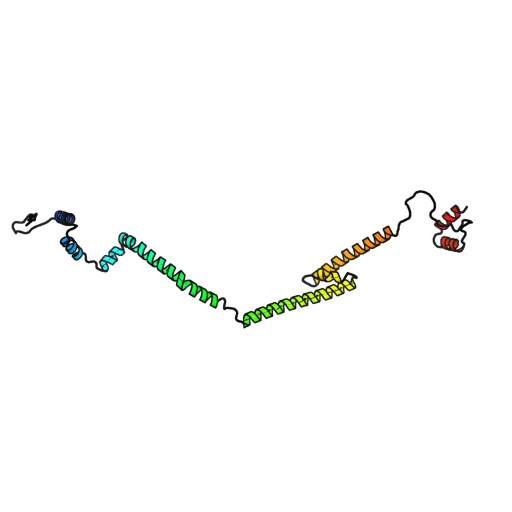GLU A CA 1
ATOM 655 C C . GLU A 1 81 ? 16.421 -6.258 -26.247 1.00 90.12 81 GLU A C 1
ATOM 657 O O . GLU A 1 81 ? 16.216 -6.935 -25.243 1.00 90.12 81 GLU A O 1
ATOM 662 N N . LYS A 1 82 ? 17.661 -5.915 -26.620 1.00 91.94 82 LYS A N 1
ATOM 663 C CA . LYS A 1 82 ? 18.861 -6.481 -25.981 1.00 91.94 82 LYS A CA 1
ATOM 664 C C . LYS A 1 82 ? 19.502 -5.581 -24.937 1.00 91.94 82 LYS A C 1
ATOM 666 O O . LYS A 1 82 ? 20.105 -6.085 -23.996 1.00 91.94 82 LYS A O 1
ATOM 671 N N . THR A 1 83 ? 19.437 -4.268 -25.120 1.00 91.81 83 THR A N 1
ATOM 672 C CA . THR A 1 83 ? 20.192 -3.306 -24.307 1.00 91.81 83 THR A CA 1
ATOM 673 C C . THR A 1 83 ? 19.289 -2.557 -23.338 1.00 91.81 83 THR A C 1
ATOM 675 O O . THR A 1 83 ? 19.640 -2.425 -22.167 1.00 91.81 83 THR A O 1
A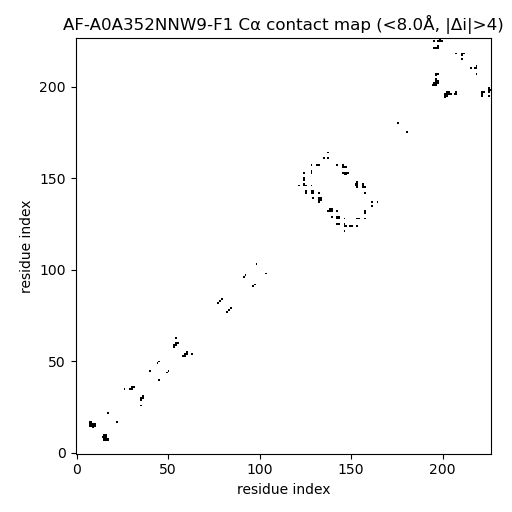TOM 678 N N . LEU A 1 84 ? 18.112 -2.113 -23.791 1.00 90.50 84 LEU A N 1
ATOM 679 C CA . LEU A 1 84 ? 17.182 -1.359 -22.947 1.00 90.50 84 LEU A CA 1
ATOM 680 C C . LEU A 1 84 ? 16.748 -2.116 -21.674 1.00 90.50 84 LEU A C 1
ATOM 682 O O . LEU A 1 84 ? 16.741 -1.471 -20.628 1.00 90.50 84 LEU A O 1
ATOM 686 N N . PRO A 1 85 ? 16.458 -3.437 -21.684 1.00 88.31 85 PRO A N 1
ATOM 687 C CA . PRO A 1 85 ? 16.062 -4.145 -20.468 1.00 88.31 85 PRO A CA 1
ATOM 688 C C . PRO A 1 85 ? 17.184 -4.189 -19.432 1.00 88.31 85 PRO A C 1
ATOM 690 O O . PRO A 1 85 ? 16.928 -3.953 -18.261 1.00 88.31 85 PRO A O 1
ATOM 693 N N . SER A 1 86 ? 18.438 -4.391 -19.858 1.00 87.69 86 SER A N 1
ATOM 694 C CA . SER A 1 86 ? 19.593 -4.387 -18.946 1.00 87.69 86 SER A CA 1
ATOM 695 C C . SER A 1 86 ? 19.773 -3.028 -18.273 1.00 87.69 86 SER A C 1
ATOM 697 O O . SER A 1 86 ? 19.939 -2.959 -17.060 1.00 87.69 86 SER A O 1
ATOM 699 N N . LEU A 1 87 ? 19.700 -1.941 -19.049 1.00 89.88 87 LEU A N 1
ATOM 700 C CA . LEU A 1 87 ? 19.817 -0.581 -18.512 1.00 89.88 87 LEU A CA 1
ATOM 701 C C . LEU A 1 87 ? 18.646 -0.232 -17.587 1.00 89.88 87 LEU A C 1
ATOM 703 O O . LEU A 1 87 ? 18.835 0.425 -16.563 1.00 89.88 87 LEU A O 1
ATOM 707 N N . LEU A 1 88 ? 17.438 -0.681 -17.937 1.00 82.69 88 LEU A N 1
ATOM 708 C CA . LEU A 1 88 ? 16.254 -0.497 -17.109 1.00 82.69 88 LEU A CA 1
ATOM 709 C C . LEU A 1 88 ? 16.384 -1.266 -15.789 1.00 82.69 88 LEU A C 1
ATOM 711 O O . LEU A 1 88 ? 16.146 -0.688 -14.734 1.00 82.69 88 LEU A O 1
ATOM 715 N N . ASP A 1 89 ? 16.815 -2.525 -15.832 1.00 75.25 89 ASP A N 1
ATOM 716 C CA . ASP A 1 89 ? 17.021 -3.363 -14.650 1.00 75.25 89 ASP A CA 1
ATOM 717 C C . ASP A 1 89 ? 18.130 -2.820 -13.742 1.00 75.25 89 ASP A C 1
ATOM 719 O O . ASP A 1 89 ? 18.004 -2.866 -12.518 1.00 75.25 89 ASP A O 1
ATOM 723 N N . GLU A 1 90 ? 19.216 -2.290 -14.307 1.00 84.75 90 GLU A N 1
ATOM 724 C CA . GLU A 1 90 ? 20.280 -1.617 -13.555 1.00 84.75 90 GLU A CA 1
ATOM 725 C C . GLU A 1 90 ? 19.763 -0.370 -12.832 1.00 84.75 90 GLU A C 1
ATOM 727 O O . GLU A 1 90 ? 20.021 -0.197 -11.638 1.00 84.75 90 GLU A O 1
ATOM 732 N N . GLU A 1 91 ? 18.989 0.476 -13.516 1.00 81.69 91 GLU A N 1
ATOM 733 C CA . GLU A 1 91 ? 18.413 1.680 -12.914 1.00 81.69 91 GLU A CA 1
ATOM 734 C C . GLU A 1 91 ? 17.329 1.334 -11.878 1.00 81.69 91 GLU A C 1
ATOM 736 O O . GLU A 1 91 ? 17.266 1.964 -10.819 1.00 81.69 91 GLU A O 1
ATOM 741 N N . ILE A 1 92 ? 16.523 0.291 -12.123 1.00 73.62 92 ILE A N 1
ATOM 742 C CA . ILE A 1 92 ? 15.574 -0.253 -11.142 1.00 73.62 92 ILE A CA 1
ATOM 743 C C . ILE A 1 92 ? 16.331 -0.757 -9.914 1.00 73.62 92 ILE A C 1
ATOM 745 O O . ILE A 1 92 ? 15.980 -0.364 -8.809 1.00 73.62 92 ILE A O 1
ATOM 749 N N . LYS A 1 93 ? 17.401 -1.545 -10.067 1.00 76.75 93 LYS A N 1
ATOM 750 C CA . LYS A 1 93 ? 18.228 -2.017 -8.938 1.00 76.75 93 LYS A CA 1
ATOM 751 C C . LYS A 1 93 ? 18.902 -0.874 -8.182 1.00 76.75 93 LYS A C 1
ATOM 753 O O . LYS A 1 93 ? 19.077 -0.964 -6.972 1.00 76.75 93 LYS A O 1
ATOM 758 N N . LYS A 1 94 ? 19.287 0.198 -8.875 1.00 76.62 94 LYS A N 1
ATOM 759 C CA . LYS A 1 94 ? 19.909 1.381 -8.270 1.00 76.62 94 LYS A CA 1
ATOM 760 C C . LYS A 1 94 ? 18.913 2.206 -7.454 1.00 76.62 94 LYS A C 1
ATOM 762 O O . LYS A 1 94 ? 19.266 2.698 -6.386 1.00 76.62 94 LYS A O 1
ATOM 767 N N . LYS A 1 95 ? 17.684 2.373 -7.953 1.00 71.56 95 LYS A N 1
ATOM 768 C CA . LYS A 1 95 ? 16.615 3.124 -7.269 1.00 71.56 95 LYS A CA 1
ATOM 769 C C . LYS A 1 95 ? 15.884 2.297 -6.213 1.00 71.56 95 LYS A C 1
ATOM 771 O O . LYS A 1 95 ? 15.444 2.847 -5.210 1.00 71.56 95 LYS A O 1
ATOM 776 N N . PHE A 1 96 ? 15.777 0.994 -6.442 1.00 64.44 96 PHE A N 1
ATOM 777 C CA . PHE A 1 96 ? 15.098 0.014 -5.604 1.00 64.44 96 PHE A CA 1
ATOM 778 C C . PHE A 1 96 ? 16.043 -1.169 -5.364 1.00 64.44 96 PHE A C 1
ATOM 780 O O . PHE A 1 96 ? 15.840 -2.252 -5.924 1.00 64.44 96 PHE A O 1
ATOM 787 N N . PRO A 1 97 ? 17.113 -0.980 -4.569 1.00 63.97 97 PRO A N 1
ATOM 788 C CA . PRO A 1 97 ? 17.942 -2.104 -4.166 1.00 63.97 97 PRO A CA 1
ATOM 789 C C . PRO A 1 97 ? 17.044 -3.147 -3.496 1.00 63.97 97 PRO A C 1
ATOM 791 O O . PRO A 1 97 ? 16.157 -2.794 -2.716 1.00 63.97 97 PRO A O 1
ATOM 794 N N . ALA A 1 98 ? 17.235 -4.427 -3.837 1.00 63.88 98 ALA A N 1
ATOM 795 C CA . ALA A 1 98 ? 16.540 -5.515 -3.158 1.00 63.88 98 ALA A CA 1
ATOM 796 C C . ALA A 1 98 ? 16.738 -5.324 -1.652 1.00 63.88 98 ALA A C 1
ATOM 798 O O . ALA A 1 98 ? 17.887 -5.199 -1.224 1.00 63.88 98 ALA A O 1
ATOM 799 N N . GLU A 1 99 ? 15.643 -5.246 -0.882 1.00 62.56 99 GLU A N 1
ATOM 800 C CA . GLU A 1 99 ? 15.749 -5.030 0.560 1.00 62.56 99 GLU A CA 1
ATOM 801 C C . GLU A 1 99 ? 16.745 -6.027 1.133 1.00 62.56 99 GLU A C 1
ATOM 803 O O . GLU A 1 99 ? 16.576 -7.246 0.987 1.00 62.56 99 GLU A O 1
ATOM 808 N N . THR A 1 100 ? 17.800 -5.503 1.750 1.00 72.50 100 THR A N 1
ATOM 809 C CA . THR A 1 100 ? 18.776 -6.345 2.428 1.00 72.50 100 THR A CA 1
ATOM 810 C C . THR A 1 100 ? 18.053 -7.148 3.509 1.00 72.50 100 THR A C 1
ATOM 812 O O . THR A 1 100 ? 17.003 -6.743 4.015 1.00 72.50 100 THR A O 1
ATOM 815 N N . GLU A 1 101 ? 18.594 -8.301 3.900 1.00 72.75 101 GLU A N 1
ATOM 816 C CA . GLU A 1 101 ? 18.003 -9.088 4.992 1.00 72.75 101 GLU A CA 1
ATOM 817 C C . GLU A 1 101 ? 17.856 -8.257 6.282 1.00 72.75 101 GLU A C 1
ATOM 819 O O . GLU A 1 101 ? 16.918 -8.460 7.048 1.00 72.75 101 GLU A O 1
ATOM 824 N N . GLU A 1 102 ? 18.723 -7.263 6.489 1.00 73.06 102 GLU A N 1
ATOM 825 C CA . GLU A 1 102 ? 18.610 -6.282 7.572 1.00 73.06 102 GLU A CA 1
ATOM 826 C C . GLU A 1 102 ? 17.416 -5.334 7.401 1.00 73.06 102 GLU A C 1
ATOM 828 O O . GLU A 1 102 ? 16.692 -5.110 8.365 1.00 73.06 102 GLU A O 1
ATOM 833 N N . GLN A 1 103 ? 17.151 -4.828 6.193 1.00 77.56 103 GLN A N 1
ATOM 834 C CA . GLN A 1 103 ? 15.986 -3.976 5.917 1.00 77.56 103 GLN A CA 1
ATOM 835 C C . GLN A 1 103 ? 14.667 -4.742 6.046 1.00 77.56 103 GLN A C 1
ATOM 837 O O . GLN A 1 103 ? 13.729 -4.238 6.657 1.00 77.56 103 GLN A O 1
ATOM 842 N N . LYS A 1 104 ? 14.606 -5.993 5.571 1.00 78.06 104 LYS A N 1
ATOM 843 C CA . LYS A 1 104 ? 13.432 -6.857 5.783 1.00 78.06 104 LYS A CA 1
ATOM 844 C C . LYS A 1 104 ? 13.187 -7.122 7.264 1.00 78.06 104 LYS A C 1
ATOM 846 O O . LYS A 1 104 ? 12.045 -7.086 7.716 1.00 78.06 104 LYS A O 1
ATOM 851 N N . ARG A 1 105 ? 14.253 -7.393 8.029 1.00 82.12 105 ARG A N 1
ATOM 852 C CA . ARG A 1 105 ? 14.167 -7.561 9.487 1.00 82.12 105 ARG A CA 1
ATOM 853 C C . ARG A 1 105 ? 13.696 -6.282 10.157 1.00 82.12 105 ARG A C 1
ATOM 855 O O . ARG A 1 105 ? 12.821 -6.364 11.006 1.00 82.12 105 ARG A O 1
ATOM 862 N N . LEU A 1 106 ? 14.230 -5.129 9.761 1.00 83.94 106 LEU A N 1
ATOM 863 C CA . LEU A 1 106 ? 13.823 -3.838 10.302 1.00 83.94 106 LEU A CA 1
ATOM 864 C C . LEU A 1 106 ? 12.345 -3.567 10.017 1.00 83.94 106 LEU A C 1
ATOM 866 O O . LEU A 1 106 ? 11.609 -3.301 10.954 1.00 83.94 106 LEU A O 1
ATOM 870 N N . ARG A 1 107 ? 11.888 -3.747 8.773 1.00 85.12 107 ARG A N 1
ATOM 871 C CA . ARG A 1 107 ? 10.474 -3.597 8.403 1.00 85.12 107 ARG A CA 1
ATOM 872 C C . ARG A 1 107 ? 9.575 -4.526 9.218 1.00 85.12 107 ARG A C 1
ATOM 874 O O . ARG A 1 107 ? 8.552 -4.095 9.733 1.00 85.12 107 ARG A O 1
ATOM 881 N N . LYS A 1 108 ? 9.972 -5.793 9.370 1.00 90.88 108 LYS A N 1
ATOM 882 C CA . LYS A 1 108 ? 9.226 -6.768 10.175 1.00 90.88 108 LYS A CA 1
ATOM 883 C C . LYS A 1 108 ? 9.174 -6.365 11.652 1.00 90.88 108 LYS A C 1
ATOM 885 O O . LYS A 1 108 ? 8.120 -6.468 12.264 1.00 90.88 108 LYS A O 1
ATOM 890 N N . LEU A 1 109 ? 10.289 -5.888 12.207 1.00 93.12 109 LEU A N 1
ATOM 891 C CA . LEU A 1 109 ? 10.354 -5.380 13.579 1.00 93.12 109 LEU A CA 1
ATOM 892 C C . LEU A 1 109 ? 9.510 -4.112 13.757 1.00 93.12 109 LEU A C 1
ATOM 894 O O . LEU A 1 109 ? 8.864 -3.959 14.787 1.00 93.12 109 LEU A O 1
ATOM 898 N N . GLU A 1 110 ? 9.496 -3.210 12.777 1.00 90.88 110 GLU A N 1
ATOM 899 C CA . GLU A 1 110 ? 8.663 -2.005 12.789 1.00 90.88 110 GLU A CA 1
ATOM 900 C C . GLU A 1 110 ? 7.172 -2.351 12.732 1.00 90.88 110 GLU A C 1
ATOM 902 O O . GLU A 1 110 ? 6.385 -1.786 13.491 1.00 90.88 110 GLU A O 1
ATOM 907 N N . GLU A 1 111 ? 6.789 -3.306 11.886 1.00 94.44 111 GLU A N 1
ATOM 908 C CA . GLU A 1 111 ? 5.419 -3.811 11.775 1.00 94.44 111 GLU A CA 1
ATOM 909 C C . GLU A 1 111 ? 4.968 -4.513 13.064 1.00 94.44 111 GLU A C 1
ATOM 911 O O . GLU A 1 111 ? 3.887 -4.226 13.584 1.00 94.44 111 GLU A O 1
ATOM 916 N N . GLU A 1 112 ? 5.820 -5.365 13.636 1.00 94.69 112 GLU A N 1
ATOM 917 C CA . GLU A 1 112 ? 5.575 -6.028 14.918 1.00 94.69 112 GLU A CA 1
ATOM 918 C C . GLU A 1 112 ? 5.436 -5.002 16.050 1.00 94.69 112 GLU A C 1
ATOM 920 O O . GLU A 1 112 ? 4.467 -5.035 16.807 1.00 94.69 112 GLU A O 1
ATOM 925 N N . LEU A 1 113 ? 6.331 -4.012 16.116 1.00 95.38 113 LEU A N 1
ATOM 926 C CA . LEU A 1 113 ? 6.266 -2.943 17.110 1.00 95.38 113 LEU A CA 1
ATOM 927 C C . LEU A 1 113 ? 5.005 -2.082 16.952 1.00 95.38 113 LEU A C 1
ATOM 929 O O . LEU A 1 113 ? 4.424 -1.659 17.955 1.00 95.38 113 LEU A O 1
ATOM 933 N N . ALA A 1 114 ? 4.580 -1.795 15.721 1.00 95.00 114 ALA A N 1
ATOM 934 C CA . ALA A 1 114 ? 3.351 -1.055 15.451 1.00 95.00 114 ALA A CA 1
ATOM 935 C C . ALA A 1 114 ? 2.113 -1.849 15.893 1.00 95.00 114 ALA A C 1
ATOM 937 O O . ALA A 1 114 ? 1.256 -1.299 16.590 1.00 95.00 114 ALA A O 1
ATOM 938 N N . SER A 1 115 ? 2.063 -3.144 15.569 1.00 94.31 115 SER A N 1
ATOM 939 C CA . SER A 1 115 ? 1.007 -4.063 16.003 1.00 94.31 115 SER A CA 1
ATOM 940 C C . SER A 1 115 ? 0.934 -4.160 17.530 1.00 94.31 115 SER A C 1
ATOM 942 O O . SER A 1 115 ? -0.138 -3.994 18.112 1.00 94.31 115 SER A O 1
ATOM 944 N N . GLU A 1 116 ? 2.072 -4.332 18.205 1.00 94.50 116 GLU A N 1
ATOM 945 C CA . GLU A 1 116 ? 2.153 -4.389 19.671 1.00 94.50 116 GLU A CA 1
ATOM 946 C C . GLU A 1 116 ? 1.713 -3.077 20.330 1.00 94.50 116 GLU A C 1
ATOM 948 O O . GLU A 1 116 ? 0.969 -3.068 21.315 1.00 94.50 116 GLU A O 1
ATOM 953 N N . ARG A 1 117 ? 2.114 -1.930 19.769 1.00 92.69 117 ARG A N 1
ATOM 954 C CA . ARG A 1 117 ? 1.646 -0.620 20.247 1.00 92.69 117 ARG A CA 1
ATOM 955 C C . ARG A 1 117 ? 0.134 -0.491 20.109 1.00 92.69 117 ARG A C 1
ATOM 957 O O . ARG A 1 117 ? -0.510 -0.035 21.052 1.00 92.69 117 ARG A O 1
ATOM 964 N N . GLN A 1 118 ? -0.432 -0.905 18.978 1.00 90.50 118 GLN A N 1
ATOM 965 C CA . GLN A 1 118 ? -1.874 -0.866 18.753 1.00 90.50 118 GLN A CA 1
ATOM 966 C C . GLN A 1 118 ? -2.621 -1.810 19.707 1.00 90.50 118 GLN A C 1
ATOM 968 O O . GLN A 1 118 ? -3.643 -1.423 20.279 1.00 90.50 118 GLN A O 1
ATOM 973 N N . ALA A 1 119 ? -2.098 -3.017 19.931 1.00 92.19 119 ALA A N 1
ATOM 974 C CA . ALA A 1 119 ? -2.654 -3.978 20.877 1.00 92.19 119 ALA A CA 1
ATOM 975 C C . ALA A 1 119 ? -2.640 -3.434 22.313 1.00 92.19 119 ALA A C 1
ATOM 977 O O . ALA A 1 119 ? -3.651 -3.531 23.013 1.00 92.19 119 ALA A O 1
ATOM 978 N N . ARG A 1 120 ? -1.542 -2.790 22.732 1.00 93.75 120 ARG A N 1
ATOM 979 C CA . ARG A 1 120 ? -1.437 -2.156 24.052 1.00 93.75 120 ARG A CA 1
ATOM 980 C C . ARG A 1 120 ? -2.451 -1.032 24.226 1.00 93.75 120 ARG A C 1
ATOM 982 O O . ARG A 1 120 ? -3.187 -1.048 25.206 1.00 93.75 120 ARG A O 1
ATOM 989 N N . VAL A 1 121 ? -2.537 -0.106 23.267 1.00 92.56 121 VAL A N 1
ATOM 990 C CA . VAL A 1 121 ? -3.520 0.992 23.309 1.00 92.56 121 VAL A CA 1
ATOM 991 C C . VAL A 1 121 ? -4.938 0.430 23.401 1.00 92.56 121 VAL A C 1
ATOM 993 O O . VAL A 1 121 ? -5.719 0.844 24.253 1.00 92.56 121 VAL A O 1
ATOM 996 N N . LYS A 1 122 ? -5.266 -0.582 22.590 1.00 92.50 122 LYS A N 1
ATOM 997 C CA . LYS A 1 122 ? -6.571 -1.245 22.653 1.00 92.50 122 LYS A CA 1
ATOM 998 C C . LYS A 1 122 ? -6.825 -1.878 24.023 1.00 92.50 122 LYS A C 1
ATOM 1000 O O . LYS A 1 122 ? -7.919 -1.733 24.559 1.00 92.50 122 LYS A O 1
ATOM 1005 N N . SER A 1 123 ? -5.836 -2.558 24.602 1.00 93.31 123 SER A N 1
ATOM 1006 C CA . SER A 1 123 ? -5.955 -3.153 25.936 1.00 93.31 123 SER A CA 1
ATOM 1007 C C . SER A 1 123 ? -6.180 -2.096 27.020 1.00 93.31 123 SER A C 1
ATOM 1009 O O . SER A 1 123 ? -6.996 -2.312 27.914 1.00 93.31 123 SER A O 1
ATOM 1011 N N . GLU A 1 124 ? -5.487 -0.960 26.952 1.00 93.81 124 GLU A N 1
ATOM 1012 C CA . GLU A 1 124 ? -5.671 0.163 27.879 1.00 93.81 124 GLU A CA 1
ATOM 1013 C C . GLU A 1 124 ? -7.092 0.732 27.781 1.00 93.81 124 GLU A C 1
ATOM 1015 O O . GLU A 1 124 ? -7.763 0.903 28.803 1.00 93.81 124 GLU A O 1
ATOM 1020 N N . LEU A 1 125 ? -7.593 0.932 26.558 1.00 94.62 125 LEU A N 1
ATOM 1021 C CA . LEU A 1 125 ? -8.961 1.390 26.324 1.00 94.62 125 LEU A CA 1
ATOM 1022 C C . LEU A 1 125 ? -10.001 0.376 26.820 1.00 94.62 125 LEU A C 1
ATOM 1024 O O . LEU A 1 125 ? -10.963 0.776 27.470 1.00 94.62 125 LEU A O 1
ATOM 1028 N N . VAL A 1 126 ? -9.800 -0.928 26.596 1.00 93.94 126 VAL A N 1
ATOM 1029 C CA . VAL A 1 126 ? -10.679 -1.992 27.121 1.00 93.94 126 VAL A CA 1
ATOM 1030 C C . VAL A 1 126 ? -10.707 -1.986 28.649 1.00 93.94 126 VAL A C 1
ATOM 1032 O O . VAL A 1 126 ? -11.784 -2.081 29.240 1.00 93.94 126 VAL A O 1
ATOM 1035 N N . ASN A 1 127 ? -9.557 -1.842 29.308 1.00 93.31 127 ASN A N 1
ATOM 1036 C CA . ASN A 1 127 ? -9.481 -1.791 30.771 1.00 93.31 127 ASN A CA 1
ATOM 1037 C C . ASN A 1 127 ? -10.219 -0.568 31.331 1.00 93.31 127 ASN A C 1
ATOM 1039 O O . ASN A 1 127 ? -10.977 -0.667 32.303 1.00 93.31 127 ASN A O 1
ATOM 1043 N N . LYS A 1 128 ? -10.040 0.591 30.690 1.00 92.12 128 LYS A N 1
ATOM 1044 C CA . LYS A 1 128 ? -10.736 1.824 31.058 1.00 92.12 128 LYS A CA 1
ATOM 1045 C C . LYS A 1 128 ? -12.239 1.705 30.839 1.00 92.12 128 LYS A C 1
ATOM 1047 O O . LYS A 1 128 ? -13.018 2.022 31.736 1.00 92.12 128 LYS A O 1
ATOM 1052 N N . ALA A 1 129 ? -12.639 1.167 29.694 1.00 93.38 129 ALA A N 1
ATOM 1053 C CA . ALA A 1 129 ? -14.025 0.895 29.367 1.00 93.38 129 ALA A CA 1
ATOM 1054 C C . ALA A 1 129 ? -14.668 -0.048 30.396 1.00 93.38 129 ALA A C 1
ATOM 1056 O O . ALA A 1 129 ? -15.748 0.232 30.910 1.00 93.38 129 ALA A O 1
ATOM 1057 N N . THR A 1 130 ? -13.970 -1.126 30.761 1.00 93.50 130 THR A N 1
ATOM 1058 C CA . THR A 1 130 ? -14.400 -2.105 31.774 1.00 93.50 130 THR A CA 1
ATOM 1059 C C . THR A 1 130 ? -14.604 -1.449 33.137 1.00 93.50 130 THR A C 1
ATOM 1061 O O . THR A 1 130 ? -15.603 -1.700 33.815 1.00 93.50 130 THR A O 1
ATOM 1064 N N . THR A 1 131 ? -13.687 -0.560 33.523 1.00 93.75 131 THR A N 1
ATOM 1065 C CA . THR A 1 131 ? -13.786 0.208 34.769 1.00 93.75 131 THR A CA 1
ATOM 1066 C C . THR A 1 131 ? -15.016 1.118 34.760 1.00 93.75 131 THR A C 1
ATOM 1068 O O . THR A 1 131 ? -15.803 1.092 35.705 1.00 93.75 131 THR A O 1
ATOM 1071 N N . LEU A 1 132 ? -15.225 1.873 33.677 1.00 92.31 132 LEU A N 1
ATOM 1072 C CA . LEU A 1 132 ? -16.380 2.765 33.522 1.00 92.31 132 LEU A CA 1
ATOM 1073 C C . LEU A 1 132 ? -17.704 2.000 33.528 1.00 92.31 132 LEU A C 1
ATOM 1075 O O . LEU A 1 132 ? -18.653 2.408 34.190 1.00 92.31 132 LEU A O 1
ATOM 1079 N N . ALA A 1 133 ? -17.764 0.870 32.833 1.00 92.38 133 ALA A N 1
ATOM 1080 C CA . ALA A 1 133 ? -18.944 0.023 32.806 1.00 92.38 133 ALA A CA 1
ATOM 1081 C C . ALA A 1 133 ? -19.274 -0.551 34.183 1.00 92.38 133 ALA A C 1
ATOM 1083 O O . ALA A 1 133 ? -20.429 -0.509 34.597 1.00 92.38 133 ALA A O 1
ATOM 1084 N N . THR A 1 134 ? -18.262 -1.004 34.926 1.00 92.25 134 THR A N 1
ATOM 1085 C CA . THR A 1 134 ? -18.442 -1.485 36.302 1.00 92.25 134 THR A CA 1
ATOM 1086 C C . THR A 1 134 ? -18.995 -0.377 37.201 1.00 92.25 134 THR A C 1
ATOM 1088 O O . THR A 1 134 ? -19.947 -0.604 37.943 1.00 92.25 134 THR A O 1
ATOM 1091 N N . GLN A 1 135 ? -18.452 0.842 37.097 1.00 92.31 135 GLN A N 1
ATOM 1092 C CA . GLN A 1 135 ? -18.929 2.006 37.857 1.00 92.31 135 GLN A CA 1
ATOM 1093 C C . GLN A 1 135 ? -20.372 2.396 37.509 1.00 92.31 135 GLN A C 1
ATOM 1095 O O . GLN A 1 135 ? -21.113 2.842 38.381 1.00 92.31 135 GLN A O 1
ATOM 1100 N N . LYS A 1 136 ? -20.774 2.217 36.247 1.00 90.81 136 LYS A N 1
ATOM 1101 C CA . LYS A 1 136 ? -22.106 2.566 35.727 1.00 90.81 136 LYS A CA 1
ATOM 1102 C C . LYS A 1 136 ? -23.121 1.418 35.800 1.00 90.81 136 LYS A C 1
ATOM 1104 O O . LYS A 1 136 ? -24.254 1.576 35.354 1.00 90.81 136 LYS A O 1
ATOM 1109 N N . GLY A 1 137 ? -22.734 0.265 36.352 1.00 89.25 137 GLY A N 1
ATOM 1110 C CA . GLY A 1 137 ? -23.598 -0.916 36.446 1.00 89.25 137 GLY A CA 1
ATOM 1111 C C . GLY A 1 137 ? -23.948 -1.538 35.089 1.00 89.25 137 GLY A C 1
ATOM 1112 O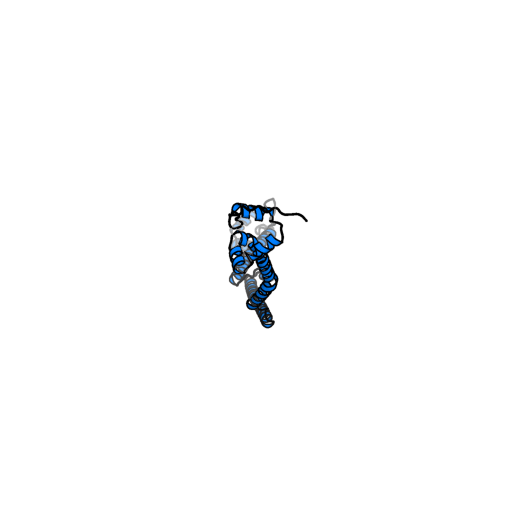 O . GLY A 1 137 ? -25.010 -2.144 34.942 1.00 89.25 137 GLY A O 1
ATOM 1113 N N . LEU A 1 138 ? -23.080 -1.366 34.090 1.00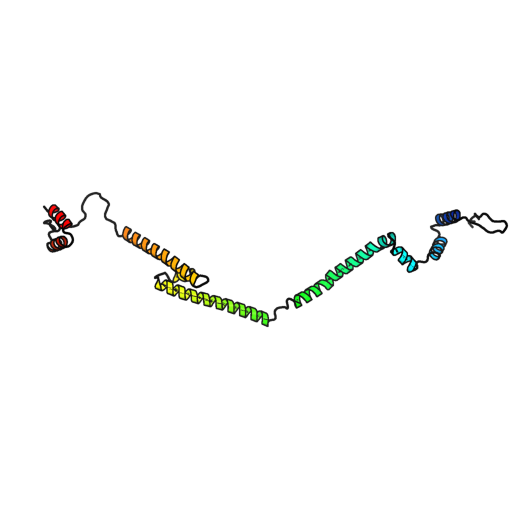 92.25 138 LEU A N 1
ATOM 1114 C CA . LEU A 1 138 ? -23.256 -1.915 32.749 1.00 92.25 138 LEU A CA 1
ATOM 1115 C C . LEU A 1 138 ? -22.652 -3.322 32.632 1.00 92.25 138 LEU A C 1
ATOM 1117 O O . LEU A 1 138 ? -21.672 -3.631 33.316 1.00 92.25 138 LEU A O 1
ATOM 1121 N N . PRO A 1 139 ? -23.180 -4.176 31.736 1.00 89.81 139 PRO A N 1
ATOM 1122 C CA . PRO A 1 139 ? -22.648 -5.520 31.522 1.00 89.81 139 PRO A CA 1
ATOM 1123 C C . PRO A 1 139 ? -21.221 -5.492 30.959 1.00 89.81 139 PRO A C 1
ATOM 1125 O O . PRO A 1 139 ? -21.018 -5.177 29.787 1.00 89.81 139 PRO A O 1
ATOM 1128 N N . VAL A 1 140 ? -20.236 -5.873 31.778 1.00 90.31 140 VAL A N 1
ATOM 1129 C CA . VAL A 1 140 ? -18.801 -5.844 31.428 1.00 90.31 140 VAL A CA 1
ATOM 1130 C C . VAL A 1 140 ? -18.472 -6.693 30.196 1.00 90.31 140 VAL A C 1
ATOM 1132 O O . VAL A 1 140 ? -17.636 -6.307 29.384 1.00 90.31 140 VAL A O 1
ATOM 1135 N N . GLU A 1 141 ? -19.174 -7.809 30.004 1.00 89.50 141 GLU A N 1
ATOM 1136 C CA . GLU A 1 141 ? -18.978 -8.717 28.865 1.00 89.50 141 GLU A CA 1
ATOM 1137 C C . GLU A 1 141 ? -19.231 -8.051 27.504 1.00 89.50 141 GLU A C 1
ATOM 1139 O O . GLU A 1 141 ? -18.655 -8.457 26.495 1.00 89.50 141 GLU A O 1
ATOM 1144 N N . LEU A 1 142 ? -20.068 -7.009 27.471 1.00 88.00 142 LEU A N 1
ATOM 1145 C CA . LEU A 1 142 ? -20.426 -6.305 26.240 1.00 88.00 142 LEU A CA 1
ATOM 1146 C C . LEU A 1 142 ? -19.512 -5.114 25.946 1.00 88.00 142 LEU A C 1
ATOM 1148 O O . LEU A 1 142 ? -19.506 -4.601 24.833 1.00 88.00 142 LEU A O 1
ATOM 1152 N N . VAL A 1 143 ? -18.719 -4.672 26.917 1.00 88.75 143 VAL A N 1
ATOM 1153 C CA . VAL A 1 143 ? -17.982 -3.403 26.859 1.00 88.75 143 VAL A CA 1
ATOM 1154 C C . VAL A 1 143 ? -16.888 -3.395 25.801 1.00 88.75 143 VAL A C 1
ATOM 1156 O O . VAL A 1 143 ? -16.631 -2.361 25.187 1.00 88.75 143 VAL A O 1
ATOM 1159 N N . SER A 1 144 ? -16.271 -4.548 25.545 1.00 90.50 144 SER A N 1
ATOM 1160 C CA . SER A 1 144 ? -15.223 -4.701 24.531 1.00 90.50 144 SER A CA 1
ATOM 1161 C C . SER A 1 144 ? -15.692 -4.323 23.120 1.00 90.50 144 SER A C 1
ATOM 1163 O O . SER A 1 144 ? -14.879 -3.873 22.315 1.00 90.50 144 SER A O 1
ATOM 1165 N N . TYR A 1 145 ? -16.994 -4.438 22.835 1.00 91.69 145 TYR A N 1
ATOM 1166 C CA . TYR A 1 145 ? -17.598 -4.063 21.553 1.00 91.69 145 TYR A CA 1
ATOM 1167 C C . TYR A 1 145 ? -17.824 -2.552 21.398 1.00 91.69 145 TYR A C 1
ATOM 1169 O O . TYR A 1 145 ? -18.054 -2.086 20.285 1.00 91.69 145 TYR A O 1
ATOM 1177 N N . PHE A 1 146 ? -17.745 -1.785 22.489 1.00 92.25 146 PHE A N 1
ATOM 1178 C CA . PHE A 1 146 ? -17.973 -0.335 22.500 1.00 92.25 146 PHE A CA 1
ATOM 1179 C C . PHE A 1 146 ? -16.674 0.480 22.602 1.00 92.25 146 PHE A C 1
ATOM 1181 O O . PHE A 1 146 ? -16.721 1.710 22.662 1.00 92.25 146 PHE A O 1
ATOM 1188 N N . VAL A 1 147 ? -15.512 -0.179 22.588 1.00 92.94 147 VAL A N 1
ATOM 1189 C CA . VAL A 1 147 ? -14.203 0.489 22.570 1.00 92.94 147 VAL A CA 1
ATOM 1190 C C . VAL A 1 147 ? -13.956 1.139 21.207 1.00 92.94 147 VAL A C 1
ATOM 1192 O O . VAL A 1 147 ? -14.029 0.479 20.172 1.00 92.94 147 VAL A O 1
ATOM 1195 N N . GLY A 1 148 ? -13.690 2.446 21.223 1.00 90.06 148 GLY A N 1
ATOM 1196 C CA . GLY A 1 148 ? -13.459 3.273 20.041 1.00 90.06 148 GLY A CA 1
ATOM 1197 C C . GLY A 1 148 ? -11.993 3.337 19.606 1.00 90.06 148 GLY A C 1
ATOM 1198 O O . GLY A 1 148 ? -11.158 2.536 20.026 1.00 90.06 148 GLY A O 1
ATOM 1199 N N . GLN A 1 149 ? -11.686 4.305 18.737 1.00 89.25 149 GLN A N 1
ATOM 1200 C CA . GLN A 1 149 ? -10.316 4.557 18.259 1.00 89.25 149 GLN A CA 1
ATOM 1201 C C . GLN A 1 149 ? -9.444 5.222 19.331 1.00 89.25 149 GLN A C 1
ATOM 1203 O O . GLN A 1 149 ? -8.223 5.082 19.319 1.00 89.25 149 GLN A O 1
ATOM 1208 N N . ASP A 1 150 ? -10.082 5.932 20.254 1.00 90.81 150 ASP A N 1
ATOM 1209 C CA . ASP A 1 150 ? -9.454 6.713 21.305 1.00 90.81 150 ASP A CA 1
ATOM 1210 C C . ASP A 1 150 ? -10.316 6.686 22.575 1.00 90.81 150 ASP A C 1
ATOM 1212 O O . ASP A 1 150 ? -11.360 6.025 22.662 1.00 90.81 150 ASP A O 1
ATOM 1216 N N . GLU A 1 151 ? -9.844 7.391 23.596 1.00 90.25 151 GLU A N 1
ATOM 1217 C CA . GLU A 1 151 ? -10.524 7.482 24.877 1.00 90.25 151 GLU A CA 1
ATOM 1218 C C . GLU A 1 151 ? -11.878 8.191 24.774 1.00 90.25 151 GLU A C 1
ATOM 1220 O O . GLU A 1 151 ? -12.868 7.674 25.290 1.00 90.25 151 GLU A O 1
ATOM 1225 N N . ASP A 1 152 ? -11.943 9.330 24.087 1.00 92.62 152 ASP A N 1
ATOM 1226 C CA . ASP A 1 152 ? -13.149 10.159 24.014 1.00 92.62 152 ASP A CA 1
ATOM 1227 C C . ASP A 1 152 ? -14.295 9.417 23.319 1.00 92.62 152 ASP A C 1
ATOM 1229 O O . ASP A 1 152 ? -15.429 9.377 23.810 1.00 92.62 152 ASP A O 1
ATOM 1233 N N . THR A 1 153 ? -13.992 8.750 22.204 1.00 94.19 153 THR A N 1
ATOM 1234 C CA . THR A 1 153 ? -14.942 7.900 21.477 1.00 94.19 153 THR A CA 1
ATOM 1235 C C . THR A 1 153 ? -15.389 6.714 22.324 1.00 94.19 153 THR A C 1
ATOM 1237 O O . THR A 1 153 ? -16.580 6.403 22.358 1.00 94.19 153 THR A O 1
ATOM 1240 N N . THR A 1 154 ? -14.474 6.091 23.071 1.00 93.75 154 THR A N 1
ATOM 1241 C CA . THR A 1 154 ? -14.802 4.994 23.994 1.00 93.75 154 THR A CA 1
ATOM 1242 C C . THR A 1 154 ? -15.750 5.459 25.103 1.00 93.75 154 THR A C 1
ATOM 1244 O O . THR A 1 154 ? -16.766 4.813 25.359 1.00 93.75 154 THR A O 1
ATOM 1247 N N . VAL A 1 155 ? -15.471 6.599 25.738 1.00 93.00 155 VAL A N 1
ATOM 1248 C CA . VAL A 1 155 ? -16.324 7.167 26.796 1.00 93.00 155 VAL A CA 1
ATOM 1249 C C . VAL A 1 155 ? -17.706 7.532 26.248 1.00 93.00 155 VAL A C 1
ATOM 1251 O O . VAL A 1 155 ? -18.720 7.224 26.881 1.00 93.00 155 VAL A O 1
ATOM 1254 N N . SER A 1 156 ? -17.759 8.141 25.062 1.00 94.81 156 SER A N 1
ATOM 1255 C CA . SER A 1 156 ? -19.010 8.498 24.383 1.00 94.81 156 SER A CA 1
ATOM 1256 C C . SER A 1 156 ? -19.871 7.263 24.097 1.00 94.81 156 SER A C 1
ATOM 1258 O O . SER A 1 156 ? -21.047 7.226 24.468 1.00 94.81 156 SER A O 1
ATOM 1260 N N . ASN A 1 157 ? -19.273 6.204 23.540 1.00 94.38 157 ASN A N 1
ATOM 1261 C CA . ASN A 1 157 ? -19.964 4.947 23.249 1.00 94.38 157 ASN A CA 1
ATOM 1262 C C . ASN A 1 157 ? -20.528 4.286 24.516 1.00 94.38 157 ASN A C 1
ATOM 1264 O O . ASN A 1 157 ? -21.673 3.831 24.521 1.00 94.38 157 ASN A O 1
ATOM 1268 N N . ILE A 1 158 ? -19.754 4.258 25.606 1.00 93.31 158 ILE A N 1
ATOM 1269 C CA . ILE A 1 158 ? -20.198 3.689 26.889 1.00 93.31 158 ILE A CA 1
ATOM 1270 C C . ILE A 1 158 ? -21.327 4.520 27.498 1.00 93.31 158 ILE A C 1
ATOM 1272 O O . ILE A 1 158 ? -22.278 3.962 28.037 1.00 93.31 158 ILE A O 1
ATOM 1276 N N . THR A 1 159 ? -21.256 5.845 27.391 1.00 92.88 159 THR A N 1
ATOM 1277 C CA . THR A 1 159 ? -22.314 6.743 27.880 1.00 92.88 159 THR A CA 1
ATOM 1278 C C . THR A 1 159 ? -23.605 6.559 27.077 1.00 92.88 159 THR A C 1
ATOM 1280 O O . THR A 1 159 ? -24.700 6.546 27.637 1.00 92.88 159 THR A O 1
ATOM 1283 N N . ALA A 1 160 ? -23.508 6.357 25.761 1.00 93.81 160 ALA A N 1
ATOM 1284 C CA . ALA A 1 160 ? -24.667 6.027 24.936 1.00 93.81 160 ALA A CA 1
ATOM 1285 C C . ALA A 1 160 ? -25.285 4.677 25.340 1.00 93.81 160 ALA A C 1
ATOM 1287 O O . ALA A 1 160 ? -26.507 4.582 25.487 1.00 93.81 160 ALA A O 1
ATOM 1288 N N . LEU A 1 161 ? -24.447 3.660 25.578 1.00 93.31 161 LEU A N 1
ATOM 1289 C CA . LEU A 1 161 ? -24.888 2.361 26.089 1.00 93.31 161 LEU A CA 1
ATOM 1290 C C . LEU A 1 161 ? -25.593 2.505 27.442 1.00 93.31 161 LEU A C 1
ATOM 1292 O O . LEU A 1 161 ? -26.656 1.919 27.629 1.00 93.31 161 LEU A O 1
ATOM 1296 N N . GLU A 1 162 ? -25.041 3.305 28.355 1.00 92.62 162 GLU A N 1
ATOM 1297 C CA . GLU A 1 162 ? -25.629 3.578 29.668 1.00 92.62 162 GLU A CA 1
ATOM 1298 C C . GLU A 1 162 ? -27.052 4.113 29.560 1.00 92.62 162 GLU A C 1
ATOM 1300 O O . GLU A 1 162 ? -27.965 3.561 30.170 1.00 92.62 162 GLU A O 1
ATOM 1305 N N . ASN A 1 163 ? -27.257 5.145 28.744 1.00 93.38 163 ASN A N 1
ATOM 1306 C CA . ASN A 1 163 ? -28.565 5.770 28.586 1.00 93.38 163 ASN A CA 1
ATOM 1307 C C . ASN A 1 163 ? -29.612 4.782 28.056 1.00 93.38 163 ASN A C 1
ATOM 1309 O O . ASN A 1 163 ? -30.733 4.726 28.563 1.00 93.38 163 ASN A O 1
ATOM 1313 N N . ILE A 1 164 ? -29.249 3.980 27.052 1.00 92.94 164 ILE A N 1
ATOM 1314 C CA . ILE A 1 164 ? -30.149 2.976 26.470 1.00 92.94 164 ILE A CA 1
ATOM 1315 C C . ILE A 1 164 ? -30.432 1.859 27.481 1.00 92.94 164 ILE A C 1
ATOM 1317 O O . ILE A 1 164 ? -31.574 1.418 27.615 1.00 92.94 164 ILE A O 1
ATOM 1321 N N . TRP A 1 165 ? -29.406 1.416 28.208 1.00 93.44 165 TRP A N 1
ATOM 1322 C CA . TRP A 1 165 ? -29.515 0.358 29.206 1.00 93.44 165 TRP A CA 1
ATOM 1323 C C . TRP A 1 165 ? -30.420 0.765 30.370 1.00 93.44 165 TRP A C 1
ATOM 1325 O O . TRP A 1 165 ? -31.320 0.009 30.733 1.00 93.44 165 TRP A O 1
ATOM 1335 N N . GLN A 1 166 ? -30.257 1.980 30.899 1.00 92.69 166 GLN A N 1
ATOM 1336 C CA . GLN A 1 166 ? -31.117 2.507 31.960 1.00 92.69 166 GLN A CA 1
ATOM 1337 C C . GLN A 1 166 ? -32.573 2.626 31.499 1.00 92.69 166 GLN A C 1
ATOM 1339 O O . GLN A 1 166 ? -33.467 2.128 32.177 1.00 92.69 166 GLN A O 1
ATOM 1344 N N . GLN A 1 167 ? -32.826 3.157 30.297 1.00 93.69 167 GLN A N 1
ATOM 1345 C CA . GLN A 1 167 ? -34.183 3.206 29.736 1.00 93.69 167 GLN A CA 1
ATOM 1346 C C . GLN A 1 167 ? -34.801 1.811 29.554 1.00 93.69 167 GLN A C 1
ATOM 1348 O O . GLN A 1 167 ? -36.008 1.629 29.734 1.00 93.69 167 GLN A O 1
ATOM 1353 N N . ALA A 1 168 ? -34.000 0.813 29.170 1.00 93.19 168 ALA A N 1
ATOM 1354 C CA . ALA A 1 168 ? -34.461 -0.565 29.038 1.00 93.19 168 ALA A CA 1
ATOM 1355 C C . ALA A 1 168 ? -34.805 -1.179 30.403 1.00 93.19 168 ALA A C 1
ATOM 1357 O O . ALA A 1 168 ? -35.845 -1.831 30.524 1.00 93.19 168 ALA A O 1
ATOM 1358 N N . ILE A 1 169 ? -33.983 -0.931 31.430 1.00 92.94 169 ILE A N 1
ATOM 1359 C CA . ILE A 1 169 ? -34.265 -1.344 32.811 1.00 92.94 169 ILE A CA 1
ATOM 1360 C C . ILE A 1 169 ? -35.543 -0.672 33.313 1.00 92.94 169 ILE A C 1
ATOM 1362 O O . ILE A 1 169 ? -36.422 -1.370 33.808 1.00 92.94 169 ILE A O 1
ATOM 1366 N N . GLU A 1 170 ? -35.691 0.643 33.150 1.00 91.12 170 GLU A N 1
ATOM 1367 C CA . GLU A 1 170 ? -36.890 1.383 33.565 1.00 91.12 170 GLU A CA 1
ATOM 1368 C C . GLU A 1 170 ? -38.156 0.809 32.923 1.00 91.12 170 GLU A C 1
ATOM 1370 O O . GLU A 1 170 ? -39.122 0.507 33.625 1.00 91.12 170 GLU A O 1
ATOM 1375 N N . LYS A 1 171 ? -38.137 0.565 31.606 1.00 93.75 171 LYS A N 1
ATOM 1376 C CA . LYS A 1 171 ? -39.257 -0.066 30.892 1.00 93.75 171 LYS A CA 1
ATOM 1377 C C . LYS A 1 171 ? -39.539 -1.482 31.384 1.00 93.75 171 LYS A C 1
ATOM 1379 O O . LYS A 1 171 ? -40.702 -1.844 31.549 1.00 93.75 171 LYS A O 1
ATOM 1384 N N . ALA A 1 172 ? -38.504 -2.289 31.611 1.00 91.44 172 ALA A N 1
ATOM 1385 C CA . ALA A 1 172 ? -38.663 -3.651 32.114 1.00 91.44 172 ALA A CA 1
ATOM 1386 C C . ALA A 1 172 ? -39.255 -3.655 33.531 1.00 91.44 172 ALA A C 1
ATOM 1388 O O . ALA A 1 172 ? -40.157 -4.438 33.820 1.00 91.44 172 ALA A O 1
ATOM 1389 N N . VAL A 1 173 ? -38.797 -2.752 34.398 1.00 90.69 173 VAL A N 1
ATOM 1390 C CA . VAL A 1 173 ? -39.325 -2.560 35.751 1.00 90.69 173 VAL A CA 1
ATOM 1391 C C . VAL A 1 173 ? -40.779 -2.090 35.692 1.00 90.69 173 VAL A C 1
ATOM 1393 O O . VAL A 1 173 ? -41.624 -2.677 36.361 1.00 90.69 173 VAL A O 1
ATOM 1396 N N . GLU A 1 174 ? -41.111 -1.111 34.847 1.00 88.62 174 GLU A N 1
ATOM 1397 C CA . GLU A 1 174 ? -42.488 -0.648 34.648 1.00 88.62 174 GLU A CA 1
ATOM 1398 C C . GLU A 1 174 ? -43.402 -1.777 34.146 1.00 88.62 174 GLU A C 1
ATOM 1400 O O . GLU A 1 174 ? -44.510 -1.944 34.656 1.00 88.62 174 GLU A O 1
ATOM 1405 N N . GLN A 1 175 ? -42.945 -2.593 33.190 1.00 87.56 175 GLN A N 1
ATOM 1406 C CA . GLN A 1 175 ? -43.684 -3.773 32.737 1.00 87.56 175 GLN A CA 1
ATOM 1407 C C . GLN A 1 175 ? -43.872 -4.791 33.860 1.00 87.56 175 GLN A C 1
ATOM 1409 O O . GLN A 1 175 ? -44.994 -5.227 34.084 1.00 87.56 175 GLN A O 1
ATOM 1414 N N . LYS A 1 176 ? -42.831 -5.105 34.641 1.00 85.62 176 LYS A N 1
ATOM 1415 C CA . LYS A 1 176 ? -42.959 -5.989 35.810 1.00 85.62 176 LYS A CA 1
ATOM 1416 C C . LYS A 1 176 ? -43.928 -5.436 36.851 1.00 85.62 176 LYS A C 1
ATOM 1418 O O . LYS A 1 176 ? -44.671 -6.212 37.443 1.00 85.62 176 LYS A O 1
ATOM 1423 N N . PHE A 1 177 ? -43.955 -4.123 37.072 1.00 84.06 177 PHE A N 1
ATOM 1424 C CA . PHE A 1 177 ? -44.944 -3.486 37.940 1.00 84.06 177 PHE A CA 1
ATOM 1425 C C . PHE A 1 177 ? -46.350 -3.502 37.341 1.00 84.06 177 PHE A C 1
ATOM 1427 O O . PHE A 1 177 ? -47.299 -3.585 38.105 1.00 84.06 177 PHE A O 1
ATOM 1434 N N . LYS A 1 178 ? -46.527 -3.458 36.018 1.00 82.31 178 LYS A N 1
ATOM 1435 C CA . LYS A 1 178 ? -47.842 -3.630 35.374 1.00 82.31 178 LYS A CA 1
ATOM 1436 C C . LYS A 1 178 ? -48.320 -5.081 35.452 1.00 82.31 178 LYS A C 1
ATOM 1438 O O . LYS A 1 178 ? -49.463 -5.311 35.833 1.00 82.31 178 LYS A O 1
ATOM 1443 N N . ASP A 1 179 ? -47.433 -6.036 35.181 1.00 76.56 179 ASP A N 1
ATOM 1444 C CA . ASP A 1 179 ? -47.707 -7.475 35.229 1.00 76.56 179 ASP A CA 1
ATOM 1445 C C . ASP A 1 179 ? -48.021 -7.939 36.660 1.00 76.56 179 ASP A C 1
ATOM 1447 O O . ASP A 1 179 ? -48.994 -8.653 36.892 1.00 76.56 179 ASP A O 1
ATOM 1451 N N . ASN A 1 180 ? -47.232 -7.492 37.644 1.00 66.25 180 ASN A N 1
ATOM 1452 C CA . ASN A 1 180 ? -47.435 -7.832 39.058 1.00 66.25 180 ASN A CA 1
ATOM 1453 C C . ASN A 1 180 ? -48.410 -6.881 39.770 1.00 66.25 180 ASN A C 1
ATOM 1455 O O . ASN A 1 180 ? -48.899 -7.186 40.856 1.00 66.25 180 ASN A O 1
ATOM 1459 N N . GLY A 1 181 ? -48.683 -5.717 39.184 1.00 57.47 181 GLY A N 1
ATOM 1460 C CA . GLY A 1 181 ? -49.491 -4.645 39.757 1.00 57.47 181 GLY A CA 1
ATOM 1461 C C . GLY A 1 181 ? -50.770 -4.389 38.978 1.00 57.47 181 GLY A C 1
ATOM 1462 O O . GLY A 1 181 ? -51.156 -3.235 38.823 1.00 57.47 181 GLY A O 1
ATOM 1463 N N . ARG A 1 182 ? -51.456 -5.443 38.517 1.00 47.12 182 ARG A N 1
ATOM 1464 C CA . ARG A 1 182 ? -52.927 -5.486 38.452 1.00 47.12 182 ARG A CA 1
ATOM 1465 C C . ARG A 1 182 ? -53.453 -6.862 38.041 1.00 47.12 182 ARG A C 1
ATOM 1467 O O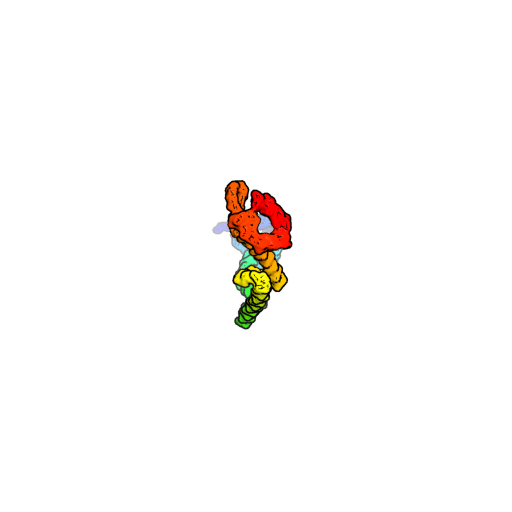 . ARG A 1 182 ? -53.706 -7.141 36.878 1.00 47.12 182 ARG A O 1
ATOM 1474 N N . THR A 1 183 ? -53.850 -7.629 39.050 1.00 43.47 183 THR A N 1
ATOM 1475 C CA . THR A 1 183 ? -55.196 -8.216 39.049 1.00 43.47 183 THR A CA 1
ATOM 1476 C C . THR A 1 183 ? -56.029 -7.513 40.121 1.00 43.47 183 THR A C 1
ATOM 1478 O O . THR A 1 183 ? -56.296 -8.056 41.188 1.00 43.47 183 THR A O 1
ATOM 1481 N N . THR A 1 184 ? -56.443 -6.274 39.863 1.00 47.00 184 THR A N 1
ATOM 1482 C CA . THR A 1 184 ? -57.759 -5.834 40.344 1.00 47.00 184 THR A CA 1
ATOM 1483 C C . THR A 1 184 ? -58.631 -5.659 39.105 1.00 47.00 184 THR A C 1
ATOM 1485 O O . THR A 1 184 ? -58.305 -4.814 38.265 1.00 47.00 184 THR A O 1
ATOM 1488 N N . PRO A 1 185 ? -59.669 -6.500 38.922 1.00 36.41 185 PRO A N 1
ATOM 1489 C CA . PRO A 1 185 ? -60.505 -6.462 37.730 1.00 36.41 185 PRO A CA 1
ATOM 1490 C C . PRO A 1 185 ? -61.129 -5.072 37.546 1.00 36.41 185 PRO A C 1
ATOM 1492 O O . PRO A 1 185 ? -61.551 -4.460 38.535 1.00 36.41 185 PRO A O 1
ATOM 1495 N N . PRO A 1 186 ? -61.222 -4.562 36.307 1.00 39.78 186 PRO A N 1
ATOM 1496 C CA . PRO A 1 186 ? -61.938 -3.332 36.031 1.00 39.78 186 PRO A CA 1
ATOM 1497 C C . PRO A 1 186 ? -63.439 -3.607 36.177 1.00 39.78 186 PRO A C 1
ATOM 1499 O O . PRO A 1 186 ? -64.033 -4.294 35.358 1.00 39.78 186 PRO A O 1
ATOM 1502 N N . GLY A 1 187 ? -64.022 -3.102 37.267 1.00 42.25 187 GLY A N 1
ATOM 1503 C CA . GLY A 1 187 ? -65.447 -2.801 37.421 1.00 42.25 187 GLY A CA 1
ATOM 1504 C C . GLY A 1 187 ? -66.441 -3.809 36.840 1.00 42.25 187 GLY A C 1
ATOM 1505 O O . GLY A 1 187 ? -66.978 -3.596 35.759 1.00 42.25 187 GLY A O 1
ATOM 1506 N N . GLY A 1 188 ? -66.777 -4.833 37.625 1.00 32.47 188 GLY A N 1
ATOM 1507 C CA . GLY A 1 188 ? -67.903 -5.720 37.349 1.00 32.47 188 GLY A CA 1
ATOM 1508 C C . GLY A 1 188 ? -68.263 -6.586 38.553 1.00 32.47 188 GLY A C 1
ATOM 1509 O O . GLY A 1 188 ? -67.921 -7.756 38.573 1.00 32.47 188 GLY A O 1
ATOM 1510 N N . GLY A 1 189 ? -68.946 -5.998 39.543 1.00 39.47 189 GLY A N 1
ATOM 1511 C CA . GLY A 1 189 ? -69.743 -6.723 40.543 1.00 39.47 189 GLY A CA 1
ATOM 1512 C C . GLY A 1 189 ? -68.991 -7.494 41.639 1.00 39.47 189 GLY A C 1
ATOM 1513 O O . GLY A 1 189 ? -68.444 -8.559 41.406 1.00 39.47 189 GLY A O 1
ATOM 1514 N N . GLY A 1 190 ? -69.102 -7.014 42.883 1.00 40.41 190 GLY A N 1
ATOM 1515 C CA . GLY A 1 190 ? -68.991 -7.863 44.077 1.00 40.41 190 GLY A CA 1
ATOM 1516 C C . GLY A 1 190 ? -67.587 -8.085 44.657 1.00 40.41 190 GLY A C 1
ATOM 1517 O O . GLY A 1 190 ? -66.865 -8.983 44.255 1.00 40.41 190 GLY A O 1
ATOM 1518 N N . GLY A 1 191 ? -67.268 -7.342 45.724 1.00 41.00 191 GLY A N 1
ATOM 1519 C CA . GLY A 1 191 ? -66.461 -7.860 46.838 1.00 41.00 191 GLY A CA 1
ATOM 1520 C C . GLY A 1 191 ? -64.934 -7.876 46.698 1.00 41.00 191 GLY A C 1
ATOM 1521 O O . GLY A 1 191 ? -64.335 -8.939 46.600 1.00 41.00 191 GLY A O 1
ATOM 1522 N N . SER A 1 192 ? -64.273 -6.729 46.884 1.00 37.81 192 SER A N 1
ATOM 1523 C CA . SER A 1 192 ? -62.862 -6.679 47.305 1.00 37.81 192 SER A CA 1
ATOM 1524 C C . SER A 1 192 ? -62.749 -6.392 48.808 1.00 37.81 192 SER A C 1
ATOM 1526 O O . SER A 1 192 ? -62.619 -5.253 49.240 1.00 37.81 192 SER A O 1
ATOM 1528 N N . GLY A 1 193 ? -62.864 -7.470 49.588 1.00 51.53 193 GLY A N 1
ATOM 1529 C CA . GLY A 1 193 ? -62.153 -7.854 50.823 1.00 51.53 193 GLY A CA 1
ATOM 1530 C C . GLY A 1 193 ? -61.538 -6.876 51.840 1.00 51.53 193 GLY A C 1
ATOM 1531 O O . GLY A 1 193 ? -60.917 -7.378 52.777 1.00 51.53 193 GLY A O 1
ATOM 1532 N N . GLN A 1 194 ? -61.672 -5.551 51.761 1.00 57.84 194 GLN A N 1
ATOM 1533 C CA . GLN A 1 194 ? -61.229 -4.678 52.851 1.00 57.84 194 GLN A CA 1
ATOM 1534 C C . GLN A 1 194 ? -62.292 -4.686 53.950 1.00 57.84 194 GLN A C 1
ATOM 1536 O O . GLN A 1 194 ? -63.301 -3.980 53.899 1.00 57.84 194 GLN A O 1
ATOM 1541 N N . LYS A 1 195 ? -62.076 -5.568 54.926 1.00 68.44 195 LYS A N 1
ATOM 1542 C CA . LYS A 1 195 ? -62.915 -5.732 56.111 1.00 68.44 195 LYS A CA 1
ATOM 1543 C C . LYS A 1 195 ? -63.026 -4.393 56.843 1.00 68.44 195 LYS A C 1
ATOM 1545 O O . LYS A 1 195 ? -62.051 -3.903 57.399 1.00 68.44 195 LYS A O 1
ATOM 1550 N N . ASN A 1 196 ? -64.209 -3.786 56.799 1.00 83.81 196 ASN A N 1
ATOM 1551 C CA . ASN A 1 196 ? -64.465 -2.492 57.421 1.00 83.81 196 ASN A CA 1
ATOM 1552 C C . ASN A 1 196 ? -64.347 -2.628 58.954 1.00 83.81 196 ASN A C 1
ATOM 1554 O O . ASN A 1 196 ? -65.167 -3.329 59.553 1.00 83.81 196 ASN A O 1
ATOM 1558 N N . PRO A 1 197 ? -63.389 -1.955 59.614 1.00 84.00 197 PRO A N 1
ATOM 1559 C CA . PRO A 1 197 ? -63.116 -2.185 61.027 1.00 84.00 197 PRO A CA 1
ATOM 1560 C C . PRO A 1 197 ? -64.211 -1.658 61.964 1.00 84.00 197 PRO A C 1
ATOM 1562 O O . PRO A 1 197 ? -64.120 -1.889 63.166 1.00 84.00 197 PRO A O 1
ATOM 1565 N N . TRP A 1 198 ? -65.249 -0.988 61.445 1.00 88.31 198 TRP A N 1
ATOM 1566 C CA . TRP A 1 198 ? -66.440 -0.558 62.188 1.00 88.31 198 TRP A CA 1
ATOM 1567 C C . TRP A 1 198 ? -67.643 -1.509 62.056 1.00 88.31 198 TRP A C 1
ATOM 1569 O O . TRP A 1 198 ? -68.602 -1.367 62.812 1.00 88.31 198 TRP A O 1
ATOM 1579 N N . LYS A 1 199 ? -67.624 -2.496 61.145 1.00 86.50 199 LYS A N 1
ATOM 1580 C CA . LYS A 1 199 ? -68.702 -3.502 61.049 1.00 86.50 199 LYS A CA 1
ATOM 1581 C C . LYS A 1 199 ? -68.601 -4.525 62.183 1.00 86.50 199 LYS A C 1
ATOM 1583 O O . LYS A 1 199 ? -67.502 -4.924 62.554 1.00 86.50 199 LYS A O 1
ATOM 1588 N N . LYS A 1 200 ? -69.747 -5.015 62.682 1.00 80.19 200 LYS A N 1
ATOM 1589 C CA . LYS A 1 200 ? -69.817 -5.979 63.805 1.00 80.19 200 LYS A CA 1
ATOM 1590 C C . LYS A 1 200 ? -68.974 -7.241 63.589 1.00 80.19 200 LYS A C 1
ATOM 1592 O O . LYS A 1 200 ? -68.351 -7.723 64.524 1.00 80.19 200 LYS A O 1
ATOM 1597 N N . GLU A 1 201 ? -68.930 -7.749 62.362 1.00 77.69 201 GLU A N 1
ATOM 1598 C CA . GLU A 1 201 ? -68.207 -8.979 62.001 1.00 77.69 201 GLU A CA 1
ATOM 1599 C C . GLU A 1 201 ? -66.688 -8.785 61.895 1.00 77.69 201 GLU A C 1
ATOM 1601 O O . GLU A 1 201 ? -65.927 -9.751 61.890 1.00 77.69 201 GLU A O 1
ATOM 1606 N N . THR A 1 202 ? -66.231 -7.538 61.777 1.00 79.81 202 THR A N 1
ATOM 1607 C CA . THR A 1 202 ? -64.836 -7.202 61.472 1.00 79.81 202 THR A CA 1
ATOM 1608 C C . THR A 1 202 ? -64.293 -6.102 62.377 1.00 79.81 202 THR A C 1
ATOM 1610 O O . THR A 1 202 ? -63.356 -5.400 62.008 1.00 79.81 202 THR A O 1
ATOM 1613 N N . PHE A 1 203 ? -64.883 -5.962 63.566 1.00 87.06 203 PHE A N 1
ATOM 1614 C CA . PHE A 1 203 ? -64.580 -4.897 64.510 1.00 87.06 203 PHE A CA 1
ATOM 1615 C C . PHE A 1 203 ? -63.134 -4.982 65.019 1.00 87.06 203 PHE A C 1
ATOM 1617 O O . PHE A 1 203 ? -62.739 -5.989 65.608 1.00 87.06 203 PHE A O 1
ATOM 1624 N N . ASN A 1 204 ? -62.344 -3.923 64.818 1.00 84.62 204 ASN A N 1
ATOM 1625 C CA . ASN A 1 204 ? -60.955 -3.859 65.282 1.00 84.62 204 ASN A CA 1
ATOM 1626 C C . ASN A 1 204 ? -60.570 -2.435 65.712 1.00 84.62 204 ASN A C 1
ATOM 1628 O O . ASN A 1 204 ? -60.416 -1.544 64.879 1.00 84.62 204 ASN A O 1
ATOM 1632 N N . LEU A 1 205 ? -60.372 -2.233 67.016 1.00 85.19 205 LEU A N 1
ATOM 1633 C CA . LEU A 1 205 ? -60.123 -0.917 67.615 1.00 85.19 205 LEU A CA 1
ATOM 1634 C C . LEU A 1 205 ? -58.748 -0.326 67.246 1.00 85.19 205 LEU A C 1
ATOM 1636 O O . LEU A 1 205 ? -58.613 0.887 67.093 1.00 85.19 205 LEU A O 1
ATOM 1640 N N . THR A 1 206 ? -57.734 -1.174 67.062 1.00 86.75 206 THR A N 1
ATOM 1641 C CA . THR A 1 206 ? -56.383 -0.751 66.662 1.00 86.75 206 THR A CA 1
ATOM 1642 C C . THR A 1 206 ? -56.390 -0.198 65.239 1.00 86.75 206 THR A C 1
ATOM 1644 O O . THR A 1 206 ? -55.823 0.863 64.981 1.00 86.75 206 THR A O 1
ATOM 1647 N N . GLU A 1 207 ? -57.105 -0.865 64.333 1.00 83.56 207 GLU A N 1
ATOM 1648 C CA . GLU A 1 207 ? -57.256 -0.421 62.946 1.00 83.56 207 GLU A CA 1
ATOM 1649 C C . GLU A 1 207 ? -58.118 0.838 62.826 1.00 83.56 207 GLU A C 1
ATOM 1651 O O . GLU A 1 207 ? -57.812 1.712 62.017 1.00 83.56 207 GLU A O 1
ATOM 1656 N N . GLN A 1 208 ? -59.143 0.988 63.672 1.00 87.44 208 GLN A N 1
ATOM 1657 C CA . GLN A 1 208 ? -59.906 2.238 63.761 1.00 87.44 208 GLN A CA 1
ATOM 1658 C C . GLN A 1 208 ? -59.011 3.410 64.183 1.00 87.44 208 GLN A C 1
ATOM 1660 O O . GLN A 1 208 ? -59.045 4.463 63.549 1.00 87.44 208 GLN A O 1
ATOM 1665 N N . GLY A 1 209 ? -58.177 3.229 65.216 1.00 86.19 209 GLY A N 1
ATOM 1666 C CA . GLY A 1 209 ? -57.240 4.258 65.678 1.00 86.19 209 GLY A CA 1
ATOM 1667 C C . GLY A 1 209 ? -56.191 4.617 64.623 1.00 86.19 209 GLY A C 1
ATOM 1668 O O . GLY A 1 209 ? -55.892 5.795 64.416 1.00 86.19 209 GLY A O 1
ATOM 1669 N N . ARG A 1 210 ? -55.683 3.612 63.901 1.00 86.19 210 ARG A N 1
ATOM 1670 C CA . ARG A 1 210 ? -54.756 3.804 62.782 1.00 86.19 210 ARG A CA 1
ATOM 1671 C C . ARG A 1 210 ? -55.394 4.624 61.660 1.00 86.19 210 ARG A C 1
ATOM 1673 O O . ARG A 1 210 ? -54.831 5.639 61.259 1.00 86.19 210 ARG A O 1
ATOM 1680 N N . LEU A 1 211 ? -56.597 4.245 61.220 1.00 84.69 211 LEU A N 1
ATOM 1681 C CA . LEU A 1 211 ? -57.323 4.929 60.147 1.00 84.69 211 LEU A CA 1
ATOM 1682 C C . LEU A 1 211 ? -57.742 6.349 60.527 1.00 84.69 211 LEU A C 1
ATOM 1684 O O . LEU A 1 211 ? -57.636 7.244 59.699 1.00 84.69 211 LEU A O 1
ATOM 1688 N N . LEU A 1 212 ? -58.165 6.590 61.767 1.00 87.31 212 LEU A N 1
ATOM 1689 C CA . LEU A 1 212 ? -58.512 7.940 62.225 1.00 87.31 212 LEU A CA 1
ATOM 1690 C C . LEU A 1 212 ? -57.305 8.890 62.228 1.00 87.31 212 LEU A C 1
ATOM 1692 O O . LEU A 1 212 ? -57.477 10.084 61.995 1.00 87.31 212 LEU A O 1
ATOM 1696 N N . ARG A 1 213 ? -56.099 8.367 62.473 1.00 84.88 213 ARG A N 1
ATOM 1697 C CA . ARG A 1 213 ? -54.853 9.143 62.497 1.00 84.88 213 ARG A CA 1
ATOM 1698 C C . ARG A 1 213 ? -54.238 9.330 61.108 1.00 84.88 213 ARG A C 1
ATOM 1700 O O . ARG A 1 213 ? -53.718 10.400 60.822 1.00 84.88 213 ARG A O 1
ATOM 1707 N N . GLU A 1 214 ? -54.269 8.296 60.272 1.00 83.38 214 GLU A N 1
ATOM 1708 C CA . GLU A 1 214 ? -53.585 8.276 58.970 1.00 83.38 214 GLU A CA 1
ATOM 1709 C C . GLU A 1 214 ? -54.489 8.728 57.816 1.00 83.38 214 GLU A C 1
ATOM 1711 O O . GLU A 1 214 ? -54.005 9.324 56.858 1.00 83.38 214 GLU A O 1
ATOM 1716 N N . ASN A 1 215 ? -55.801 8.473 57.895 1.00 83.19 215 ASN A N 1
ATOM 1717 C CA . ASN A 1 215 ? -56.763 8.859 56.863 1.00 83.19 215 ASN A CA 1
ATOM 1718 C C . ASN A 1 215 ? -58.177 9.118 57.446 1.00 83.19 215 ASN A C 1
ATOM 1720 O O . ASN A 1 215 ? -59.081 8.276 57.334 1.00 83.19 215 ASN A O 1
ATOM 1724 N N . PRO A 1 216 ? -58.399 10.296 58.061 1.00 83.19 216 PRO A N 1
ATOM 1725 C CA . PRO A 1 216 ? -59.654 10.624 58.741 1.00 83.19 216 PRO A CA 1
ATOM 1726 C C . PRO A 1 216 ? -60.875 10.739 57.810 1.00 83.19 216 PRO A C 1
ATOM 1728 O O . PRO A 1 216 ? -62.015 10.674 58.280 1.00 83.19 216 PRO A O 1
ATOM 1731 N N . GLU A 1 217 ? -60.681 10.923 56.502 1.00 83.31 217 GLU A N 1
ATOM 1732 C CA . GLU A 1 217 ? -61.774 10.947 55.519 1.00 83.31 217 GLU A CA 1
ATOM 1733 C C . GLU A 1 217 ? -62.258 9.535 55.186 1.00 83.31 217 GLU A C 1
ATOM 1735 O O . GLU A 1 217 ? -63.460 9.260 55.249 1.00 83.31 217 GLU A O 1
ATOM 1740 N N . LEU A 1 218 ? -61.325 8.608 54.949 1.00 80.56 218 LEU A N 1
ATOM 1741 C CA . LEU A 1 218 ? -61.636 7.195 54.743 1.00 80.56 218 LEU A CA 1
ATOM 1742 C C . LEU A 1 218 ? -62.298 6.583 55.984 1.00 80.56 218 LEU A C 1
ATOM 1744 O O . LEU A 1 218 ? -63.276 5.844 55.863 1.00 80.56 218 LEU A O 1
ATOM 1748 N N . ALA A 1 219 ? -61.821 6.939 57.180 1.00 82.81 219 ALA A N 1
ATOM 1749 C CA . ALA A 1 219 ? -62.433 6.514 58.436 1.00 82.81 219 ALA A CA 1
ATOM 1750 C C . ALA A 1 219 ? -63.906 6.948 58.534 1.00 82.81 219 ALA A C 1
ATOM 1752 O O . ALA A 1 219 ? -64.772 6.137 58.862 1.00 82.81 219 ALA A O 1
ATOM 1753 N N . ARG A 1 220 ? -64.224 8.204 58.186 1.00 85.25 220 ARG A N 1
ATOM 1754 C CA . ARG A 1 220 ? -65.610 8.708 58.156 1.00 85.25 220 ARG A CA 1
ATOM 1755 C C . ARG A 1 220 ? -66.480 7.970 57.145 1.00 85.25 220 ARG A C 1
ATOM 1757 O O . ARG A 1 220 ? -67.613 7.615 57.467 1.00 85.25 220 ARG A O 1
ATOM 1764 N N . GLN A 1 221 ? -65.948 7.698 55.958 1.00 83.88 221 GLN A N 1
ATOM 1765 C CA . GLN A 1 221 ? -66.662 6.954 54.926 1.00 83.88 221 GLN A CA 1
ATOM 1766 C C . GLN A 1 221 ? -66.968 5.516 55.377 1.00 83.88 221 GLN A C 1
ATOM 1768 O O . GLN A 1 221 ? -68.084 5.032 55.194 1.00 83.88 221 GLN A O 1
ATOM 1773 N N . MET A 1 222 ? -66.011 4.847 56.021 1.00 83.31 222 MET A N 1
ATOM 1774 C CA . MET A 1 222 ? -66.189 3.489 56.537 1.00 83.31 222 MET A CA 1
ATOM 1775 C C . MET A 1 222 ? -67.124 3.431 57.752 1.00 83.31 222 MET A C 1
ATOM 1777 O O . MET A 1 222 ? -67.949 2.522 57.827 1.00 83.31 222 MET A O 1
ATOM 1781 N N . MET A 1 223 ? -67.070 4.412 58.657 1.00 85.19 223 MET A N 1
ATOM 1782 C CA . MET A 1 223 ? -68.039 4.545 59.753 1.00 85.19 223 MET A CA 1
ATOM 1783 C C . MET A 1 223 ? -69.471 4.699 59.228 1.00 85.19 223 MET A C 1
ATOM 1785 O O . MET A 1 223 ? -70.381 4.038 59.722 1.00 85.19 223 MET A O 1
ATOM 1789 N N . ALA A 1 224 ? -69.672 5.518 58.191 1.00 84.62 224 ALA A N 1
ATOM 1790 C CA . ALA A 1 224 ? -70.982 5.694 57.564 1.00 84.62 224 ALA A CA 1
ATOM 1791 C C . ALA A 1 224 ? -71.494 4.408 56.886 1.00 84.62 224 ALA A C 1
ATOM 1793 O O . ALA A 1 224 ? -72.695 4.154 56.881 1.00 84.62 224 ALA A O 1
ATOM 1794 N N . GLN A 1 225 ? -70.589 3.577 56.358 1.00 80.31 225 GLN A N 1
ATOM 1795 C CA . GLN A 1 225 ? -70.900 2.275 55.748 1.00 80.31 225 GLN A CA 1
ATOM 1796 C C . GLN A 1 225 ? -71.085 1.125 56.759 1.00 80.31 225 GLN A C 1
ATOM 1798 O O . GLN A 1 225 ? -71.372 -0.003 56.349 1.00 80.31 225 GLN A O 1
ATOM 1803 N N . ALA A 1 226 ? -70.860 1.366 58.054 1.00 78.25 226 ALA A N 1
ATOM 1804 C CA . ALA A 1 226 ? -70.990 0.370 59.121 1.00 78.25 226 ALA A CA 1
ATOM 1805 C C . ALA A 1 226 ? -72.312 0.471 59.905 1.00 78.25 226 ALA A C 1
ATOM 1807 O O . ALA A 1 226 ? -72.497 -0.272 60.871 1.00 78.25 226 ALA A O 1
ATOM 1808 N N . LYS A 1 227 ? -73.195 1.393 59.501 1.00 60.47 227 LYS A N 1
ATOM 1809 C CA . LYS A 1 227 ? -74.517 1.610 60.092 1.00 60.47 227 LYS A CA 1
ATOM 1810 C C . LYS A 1 227 ? -75.537 0.573 59.629 1.00 60.47 227 LYS A C 1
ATOM 1812 O O . LYS A 1 227 ? -75.436 0.133 58.463 1.00 60.47 227 LYS A O 1
#

Solvent-accessible surface area (backbone atoms only — not comparable to full-atom values): 13238 Å² total; per-residue (Å²): 139,84,82,80,76,86,88,54,64,60,47,102,84,69,51,71,57,79,54,74,65,57,50,49,52,50,49,65,77,36,63,85,37,65,69,56,47,52,52,54,44,66,76,57,57,92,39,73,66,56,50,50,56,45,45,69,36,74,70,33,34,67,67,47,47,64,55,52,49,52,53,48,52,52,51,51,50,50,40,54,69,67,47,46,55,56,56,49,51,50,52,46,41,71,78,53,56,76,73,47,74,64,52,51,49,48,52,50,51,51,51,50,51,49,51,50,50,52,52,49,53,51,50,52,45,40,53,51,44,38,53,53,25,57,75,69,74,42,69,54,90,59,37,70,79,41,56,49,96,48,67,69,52,21,52,51,41,49,53,54,49,49,56,54,51,52,53,49,50,52,51,51,50,52,47,51,47,50,70,74,62,58,90,69,82,85,84,78,83,84,82,84,84,74,70,49,38,63,26,89,94,42,61,35,72,70,59,45,55,49,32,52,72,77,36,53,66,61,38,52,54,45,51,66,71,39,111

Foldseek 3Di:
DDDDDPPFDADPVRDGDDDPVNVVVVCVVCVVPPVSVVVVCVVVPPDPVVLVVQCPDPVNVVVCVVVVVVVVVVVVVCCCVPPVVVVVVVVCCVVPPPQDPVNVVVVVVVVVVVVVVQVVQLVVQLVVQLVVCVVLVHDNVCLSVQRDPHNVSSVVSSVVVSVVVVVVVVVVVVVVCVVVVDPPDPDDDDDDDPQLCLAPVNPDPVVLVVCCVPPVPVSVVSNVVRD

Mean predicted aligned error: 20.18 Å

Sequence (227 aa):
MHSQARTGRANKRGEIFMTLEELKQFIEANKDNQEVQTYLKGLYPLTPEGVTAFLSTEEGKKLLQPRLDQHFTKGLETWKEKTLPSLLDEEIKKKFPAETEEQKRLRKLEEELASERQARVKSELVNKATTLATQKGLPVELVSYFVGQDEDTTVSNITALENIWQQAIEKAVEQKFKDNGRTTPPGGGGGSGQKNPWKKETFNLTEQGRLLRENPELARQMMAQAK

Secondary structure (DSSP, 8-state):
--------EE-TT--EE--HHHHHHHHHHTTT-HHHHHHHHHHS---HHHHHHHHTSHHHHHHHHHHHHHHHHHHHHHHHHHTHHHHHHHHHHHHSPPPPHHHHHHHHHHHHHHHHHHHHHHHHHHHHHHHHHHHTT--HHHHGGG--SSHHHHHHHHHHHHHHHHHHHHHHHHHHHHHHS--S-SS-SS------TTSGGG--HHHHHHHHHH-HHHHHHHHHTT-

pLDDT: mean 81.77, std 15.17, range [32.47, 96.19]

Nearest PDB structures (foldseek):
  7ung-assembly1_B9  TM=1.861E-01  e=9.489E+00  Homo sapiens

Radius of gyration: 62.48 Å; Cα contacts (8 Å, |Δi|>4): 99; chains: 1; bounding box: 115×28×167 Å